Protein AF-A0A7S4A0H7-F1 (afdb_monomer_lite)

pLDDT: mean 72.08, std 22.88, range [28.47, 97.25]

InterPro domains:
  IPR044966 Protein RESISTANCE TO PHYTOPHTHORA 1, chloroplastic [PTHR36359] (115-220)

Organism: NCBI:txid35677

Structure (mmCIF, N/CA/C/O backbone):
data_AF-A0A7S4A0H7-F1
#
_entry.id   AF-A0A7S4A0H7-F1
#
loop_
_atom_site.group_PDB
_atom_site.id
_atom_site.type_symbol
_atom_site.label_atom_id
_atom_site.label_alt_id
_atom_site.label_comp_id
_atom_site.label_asym_id
_atom_site.label_entity_id
_atom_site.label_seq_id
_atom_site.pdbx_PDB_ins_code
_atom_site.Cartn_x
_atom_site.Cartn_y
_atom_site.Cartn_z
_atom_site.occupancy
_atom_site.B_iso_or_equiv
_atom_site.auth_seq_id
_atom_site.auth_comp_id
_atom_site.auth_asym_id
_atom_site.auth_atom_id
_atom_site.pdbx_PDB_model_num
ATOM 1 N N . MET A 1 1 ? 41.785 -61.417 12.748 1.00 48.78 1 MET A N 1
ATOM 2 C CA . MET A 1 1 ? 41.425 -59.987 12.615 1.00 48.78 1 MET A CA 1
ATOM 3 C C . MET A 1 1 ? 40.046 -59.857 11.968 1.00 48.78 1 MET A C 1
ATOM 5 O O . MET A 1 1 ? 39.929 -59.773 10.757 1.00 48.78 1 MET A O 1
ATOM 9 N N . ARG A 1 2 ? 38.986 -59.957 12.775 1.00 47.28 2 ARG A N 1
ATOM 10 C CA . ARG A 1 2 ? 37.573 -59.798 12.388 1.00 47.28 2 ARG A CA 1
ATOM 11 C C . ARG A 1 2 ? 36.850 -59.322 13.646 1.00 47.28 2 ARG A C 1
ATOM 13 O O . ARG A 1 2 ? 36.624 -60.162 14.506 1.00 47.28 2 ARG A O 1
ATOM 20 N N . ARG A 1 3 ? 36.603 -58.014 13.797 1.00 49.56 3 ARG A N 1
ATOM 21 C CA . ARG A 1 3 ? 35.740 -57.381 14.829 1.00 49.56 3 ARG A CA 1
ATOM 22 C C . ARG A 1 3 ? 35.856 -55.847 14.721 1.00 49.56 3 ARG A C 1
ATOM 24 O O . ARG A 1 3 ? 36.575 -55.267 15.511 1.00 49.56 3 ARG A O 1
ATOM 31 N N . THR A 1 4 ? 35.182 -55.206 13.759 1.00 51.66 4 THR A N 1
ATOM 32 C CA . THR A 1 4 ? 34.955 -53.730 13.737 1.00 51.66 4 THR A CA 1
ATOM 33 C C . THR A 1 4 ? 33.936 -53.301 12.659 1.00 51.66 4 THR A C 1
ATOM 35 O O . THR A 1 4 ? 34.108 -52.290 11.993 1.00 51.66 4 THR A O 1
ATOM 38 N N . ALA A 1 5 ? 32.849 -54.054 12.442 1.00 52.78 5 ALA A N 1
ATOM 39 C CA . ALA A 1 5 ? 31.854 -53.691 11.412 1.00 52.78 5 ALA A CA 1
ATOM 40 C C . ALA A 1 5 ? 30.389 -53.935 11.823 1.00 52.78 5 ALA A C 1
ATOM 42 O O . ALA A 1 5 ? 29.547 -54.229 10.982 1.00 52.78 5 ALA A O 1
ATOM 43 N N . ARG A 1 6 ? 30.066 -53.863 13.122 1.00 48.38 6 ARG A N 1
ATOM 44 C CA . ARG A 1 6 ? 28.689 -54.081 13.621 1.00 48.38 6 ARG A CA 1
ATOM 45 C C . ARG A 1 6 ? 28.167 -53.020 14.597 1.00 48.38 6 ARG A C 1
ATOM 47 O O . ARG A 1 6 ? 27.171 -53.270 15.259 1.00 48.38 6 ARG A O 1
ATOM 54 N N . ILE A 1 7 ? 28.795 -51.843 14.682 1.00 48.31 7 ILE A N 1
ATOM 55 C CA . ILE A 1 7 ? 28.345 -50.782 15.610 1.00 48.31 7 ILE A CA 1
ATOM 56 C C . ILE A 1 7 ? 27.752 -49.554 14.888 1.00 48.31 7 ILE A C 1
ATOM 58 O O . ILE A 1 7 ? 26.941 -48.849 15.473 1.00 48.31 7 ILE A O 1
ATOM 62 N N . SER A 1 8 ? 27.995 -49.346 13.590 1.00 46.59 8 SER A N 1
ATOM 63 C CA . SER A 1 8 ? 27.451 -48.165 12.885 1.00 46.59 8 SER A CA 1
ATOM 64 C C . SER A 1 8 ? 26.033 -48.317 12.315 1.00 46.59 8 SER A C 1
ATOM 66 O O . SER A 1 8 ? 25.494 -47.350 11.796 1.00 46.59 8 SER A O 1
ATOM 68 N N . ALA A 1 9 ? 25.396 -49.487 12.428 1.00 43.47 9 ALA A N 1
ATOM 69 C CA . ALA A 1 9 ? 24.039 -49.705 11.904 1.00 43.47 9 ALA A CA 1
ATOM 70 C C . ALA A 1 9 ? 22.918 -49.503 12.946 1.00 43.47 9 ALA A C 1
ATOM 72 O O . ALA A 1 9 ? 21.749 -49.478 12.581 1.00 43.47 9 ALA A O 1
ATOM 73 N N . LEU A 1 10 ? 23.250 -49.331 14.232 1.00 43.09 10 LEU A N 1
ATOM 74 C CA . LEU A 1 10 ? 22.261 -49.192 15.315 1.00 43.09 10 LEU A CA 1
ATOM 75 C C . LEU A 1 10 ? 22.012 -47.745 15.768 1.00 43.09 10 LEU A C 1
ATOM 77 O O . LEU A 1 10 ? 21.119 -47.511 16.572 1.00 43.09 10 LEU A O 1
ATOM 81 N N . LEU A 1 11 ? 22.733 -46.767 15.212 1.00 42.50 11 LEU A N 1
ATOM 82 C CA . LEU A 1 11 ? 22.499 -45.339 15.472 1.00 42.50 11 LEU A CA 1
ATOM 83 C C . LEU A 1 11 ? 21.708 -44.624 14.366 1.00 42.50 11 LEU A C 1
ATOM 85 O O . LEU A 1 11 ? 21.339 -43.469 14.545 1.00 42.50 11 LEU A O 1
ATOM 89 N N . LEU A 1 12 ? 21.382 -45.302 13.258 1.00 40.91 12 LEU A N 1
ATOM 90 C CA . LEU A 1 12 ? 20.629 -44.697 12.149 1.00 40.91 12 LEU A CA 1
ATOM 91 C C . LEU A 1 12 ? 19.118 -45.000 12.152 1.00 40.91 12 LEU A C 1
ATOM 93 O O . LEU A 1 12 ? 18.387 -44.403 11.372 1.00 40.91 12 LEU A O 1
ATOM 97 N N . CYS A 1 13 ? 18.621 -45.866 13.044 1.00 38.00 13 CYS A N 1
ATOM 98 C CA . CYS A 1 13 ? 17.183 -46.166 13.160 1.00 38.00 13 CYS A CA 1
ATOM 99 C C . CYS A 1 13 ? 16.476 -45.466 14.336 1.00 38.00 13 CYS A C 1
ATOM 101 O O . CYS A 1 13 ? 15.266 -45.607 14.479 1.00 38.00 13 CYS A O 1
ATOM 103 N N . ALA A 1 14 ? 17.184 -44.682 15.156 1.00 39.78 14 ALA A N 1
ATOM 104 C CA . ALA A 1 14 ? 16.597 -43.989 16.311 1.00 39.78 14 ALA A CA 1
ATOM 105 C C . ALA A 1 14 ? 16.178 -42.526 16.035 1.00 39.78 14 ALA A C 1
ATOM 107 O O . ALA A 1 14 ? 15.581 -41.891 16.897 1.00 39.78 14 ALA A O 1
ATOM 108 N N . ALA A 1 15 ? 16.442 -41.986 14.839 1.00 41.06 15 ALA A N 1
ATOM 109 C CA . ALA A 1 15 ? 16.193 -40.575 14.510 1.00 41.06 15 ALA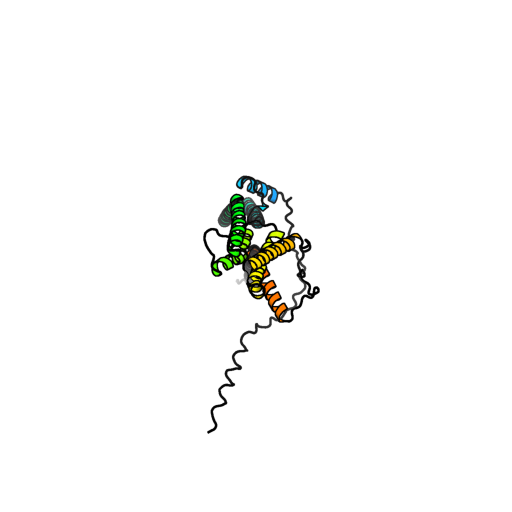 A CA 1
ATOM 110 C C . ALA A 1 15 ? 14.951 -40.328 13.622 1.00 41.06 15 ALA A C 1
ATOM 112 O O . ALA A 1 15 ? 14.804 -39.245 13.066 1.00 41.06 15 ALA A O 1
ATOM 113 N N . HIS A 1 16 ? 14.058 -41.312 13.459 1.00 40.41 16 HIS A N 1
ATOM 114 C CA . HIS A 1 16 ? 12.850 -41.191 12.616 1.00 40.41 16 HIS A CA 1
ATOM 115 C C . HIS A 1 16 ? 11.526 -41.501 13.338 1.00 40.41 16 HIS A C 1
ATOM 117 O O . HIS A 1 16 ? 10.495 -41.656 12.693 1.00 40.41 16 HIS A O 1
ATOM 123 N N . ALA A 1 17 ? 11.522 -41.563 14.672 1.00 42.59 17 ALA A N 1
ATOM 124 C CA . ALA A 1 17 ? 10.346 -41.970 15.451 1.00 42.59 17 ALA A CA 1
ATOM 125 C C . ALA A 1 17 ? 9.823 -40.898 16.429 1.00 42.59 17 ALA A C 1
ATOM 127 O O . ALA A 1 17 ? 9.205 -41.239 17.432 1.00 42.59 17 ALA A O 1
ATOM 128 N N . LEU A 1 18 ? 10.064 -39.607 16.168 1.00 43.31 18 LEU A N 1
ATOM 129 C CA . LEU A 1 18 ? 9.712 -38.530 17.104 1.00 43.31 18 LEU A CA 1
ATOM 130 C C . LEU A 1 18 ? 9.063 -37.300 16.453 1.00 43.31 18 LEU A C 1
ATOM 132 O O . LEU A 1 18 ? 9.331 -36.191 16.876 1.00 43.31 18 LEU A O 1
ATOM 136 N N . VAL A 1 19 ? 8.168 -37.476 15.475 1.00 46.84 19 VAL A N 1
ATOM 137 C CA . VAL A 1 19 ? 7.070 -36.516 15.220 1.00 46.84 19 VAL A CA 1
ATOM 138 C C . VAL A 1 19 ? 5.884 -37.276 14.615 1.00 46.84 19 VAL A C 1
ATOM 140 O O . VAL A 1 19 ? 5.709 -37.328 13.402 1.00 46.84 19 VAL A O 1
ATOM 143 N N . ALA A 1 20 ? 5.060 -37.888 15.461 1.00 40.38 20 ALA A N 1
ATOM 144 C CA . ALA A 1 20 ? 3.718 -38.322 15.084 1.00 40.38 20 ALA A CA 1
ATOM 145 C C . ALA A 1 20 ? 2.743 -37.766 16.135 1.00 40.38 20 ALA A C 1
ATOM 147 O O . ALA A 1 20 ? 2.868 -38.120 17.310 1.00 40.38 20 ALA A O 1
ATOM 148 N N . PRO A 1 21 ? 1.816 -36.861 15.773 1.00 40.75 21 PRO A N 1
ATOM 149 C CA . PRO A 1 21 ? 0.810 -36.375 16.709 1.00 40.75 21 PRO A CA 1
ATOM 150 C C . PRO A 1 21 ? -0.177 -37.506 17.053 1.00 40.75 21 PRO A C 1
ATOM 152 O O . PRO A 1 21 ? -0.492 -38.330 16.190 1.00 40.75 21 PRO A O 1
ATOM 155 N N . PRO A 1 22 ? -0.688 -37.577 18.296 1.00 40.78 22 PRO A N 1
ATOM 156 C CA . PRO A 1 22 ? -1.602 -38.639 18.689 1.00 40.78 22 PRO A CA 1
ATOM 157 C C . PRO A 1 22 ? -2.921 -38.538 17.917 1.00 40.78 22 PRO A C 1
ATOM 159 O O . PRO A 1 22 ? -3.545 -37.476 17.838 1.00 40.78 22 PRO A O 1
ATOM 162 N N . ALA A 1 23 ? -3.358 -39.677 17.379 1.00 39.47 23 ALA A N 1
ATOM 163 C CA . ALA A 1 23 ? -4.641 -39.844 16.716 1.00 39.47 23 ALA A CA 1
ATOM 164 C C . ALA A 1 23 ? -5.790 -39.454 17.663 1.00 39.47 23 ALA A C 1
ATOM 166 O O . ALA A 1 23 ? -6.109 -40.167 18.618 1.00 39.47 23 ALA A O 1
ATOM 167 N N . ARG A 1 24 ? -6.437 -38.316 17.388 1.00 35.03 24 ARG A N 1
ATOM 168 C CA . ARG A 1 24 ? -7.708 -37.956 18.019 1.00 35.03 24 ARG A CA 1
ATOM 169 C C . ARG A 1 24 ? -8.788 -38.885 17.472 1.00 35.03 24 ARG A C 1
ATOM 171 O O . ARG A 1 24 ? -9.085 -38.876 16.280 1.00 35.03 24 ARG A O 1
ATOM 178 N N . ARG A 1 25 ? -9.390 -39.685 18.355 1.00 34.03 25 ARG A N 1
ATOM 179 C CA . ARG A 1 25 ? -10.632 -40.408 18.064 1.00 34.03 25 ARG A CA 1
ATOM 180 C C . ARG A 1 25 ? -11.711 -39.380 17.724 1.00 34.03 25 ARG A C 1
ATOM 182 O O . ARG A 1 25 ? -12.128 -38.620 18.594 1.00 34.03 25 ARG A O 1
ATOM 189 N N . CYS A 1 26 ? -12.158 -39.365 16.471 1.00 33.16 26 CYS A N 1
ATOM 190 C CA . CYS A 1 26 ? -13.371 -38.660 16.080 1.00 33.16 26 CYS A CA 1
ATOM 191 C C . CYS A 1 26 ? -14.557 -39.341 16.767 1.00 33.16 26 CYS A C 1
ATOM 193 O O . CYS A 1 26 ? -14.929 -40.465 16.435 1.00 33.16 26 CYS A O 1
ATOM 195 N N . ARG A 1 27 ? -15.122 -38.670 17.770 1.00 30.12 27 ARG A N 1
ATOM 196 C CA . ARG A 1 27 ? -16.454 -38.977 18.286 1.00 30.12 27 ARG A CA 1
ATOM 197 C C . ARG A 1 27 ? -17.448 -38.377 17.284 1.00 30.12 27 ARG A C 1
ATOM 199 O O . ARG A 1 27 ? -17.252 -37.219 16.920 1.00 30.12 27 ARG A O 1
ATOM 206 N N . PRO A 1 28 ? -18.481 -39.102 16.827 1.00 32.91 28 PRO A N 1
ATOM 207 C CA . PRO A 1 28 ? -19.492 -38.508 15.967 1.00 32.91 28 PRO A CA 1
ATOM 208 C C . PRO A 1 28 ? -20.282 -37.510 16.816 1.00 32.91 28 PRO A C 1
ATOM 210 O O . PRO A 1 28 ? -21.109 -37.890 17.645 1.00 32.91 28 PRO A O 1
ATOM 213 N N . THR A 1 29 ? -19.966 -36.225 16.681 1.00 38.91 29 THR A N 1
ATOM 214 C CA . THR A 1 29 ? -20.795 -35.152 17.220 1.00 38.91 29 THR A CA 1
ATOM 215 C C . THR A 1 29 ? -22.064 -35.114 16.393 1.00 38.91 29 THR A C 1
ATOM 217 O O . THR A 1 29 ? -22.045 -34.813 15.201 1.00 38.91 29 THR A O 1
ATOM 220 N N . ALA A 1 30 ? -23.157 -35.494 17.049 1.00 37.50 30 ALA A N 1
ATOM 221 C CA . ALA A 1 30 ? -24.507 -35.350 16.556 1.00 37.50 30 ALA A CA 1
ATOM 222 C C . ALA A 1 30 ? -24.711 -33.948 15.968 1.00 37.50 30 ALA A C 1
ATOM 224 O O . ALA A 1 30 ? -24.296 -32.950 16.560 1.00 37.50 30 ALA A O 1
ATOM 225 N N . ARG A 1 31 ? -25.359 -33.927 14.801 1.00 42.12 31 ARG A N 1
ATOM 226 C CA . ARG A 1 31 ? -25.931 -32.766 14.116 1.00 42.12 31 ARG A CA 1
ATOM 227 C C . ARG A 1 31 ? -26.604 -31.861 15.155 1.00 42.12 31 ARG A C 1
ATOM 229 O O . ARG A 1 31 ? -27.696 -32.163 15.630 1.00 42.12 31 ARG A O 1
ATOM 236 N N . ARG A 1 32 ? -25.923 -30.791 15.558 1.00 34.19 32 ARG A N 1
ATOM 237 C CA . ARG A 1 32 ? -26.486 -29.735 16.394 1.00 34.19 32 ARG A CA 1
ATOM 238 C C . ARG A 1 32 ? -26.890 -28.643 15.423 1.00 34.19 32 ARG A C 1
ATOM 240 O O . ARG A 1 32 ? -26.035 -28.145 14.705 1.00 34.19 32 ARG A O 1
ATOM 247 N N . ALA A 1 33 ? -28.192 -28.394 15.348 1.00 36.50 33 ALA A N 1
ATOM 248 C CA . ALA A 1 33 ? -28.786 -27.375 14.503 1.00 36.50 33 ALA A CA 1
ATOM 249 C C . ALA A 1 33 ? -27.998 -26.065 14.616 1.00 36.50 33 ALA A C 1
ATOM 251 O O . ALA A 1 33 ? -27.783 -25.574 15.729 1.00 36.50 33 ALA A O 1
ATOM 252 N N . ASP A 1 34 ? -27.567 -25.555 13.464 1.00 32.78 34 ASP A N 1
ATOM 253 C CA . ASP A 1 34 ? -27.002 -24.225 13.314 1.00 32.78 34 ASP A CA 1
ATOM 254 C C . ASP A 1 34 ? -27.969 -23.219 13.934 1.00 32.78 34 ASP A C 1
ATOM 256 O O . ASP A 1 34 ? -29.060 -22.970 13.421 1.00 32.78 34 ASP A O 1
ATOM 260 N N . ARG A 1 35 ? -27.575 -22.632 15.065 1.00 40.62 35 ARG A N 1
ATOM 261 C CA . ARG A 1 35 ? -27.980 -21.263 15.344 1.00 40.62 35 ARG A CA 1
ATOM 262 C C . ARG A 1 35 ? -26.960 -20.422 14.603 1.00 40.62 35 ARG A C 1
ATOM 264 O O . ARG A 1 35 ? -25.878 -20.174 15.126 1.00 40.62 35 ARG A O 1
ATOM 271 N N . VAL A 1 36 ? -27.307 -20.080 13.370 1.00 34.62 36 VAL A N 1
ATOM 272 C CA . VAL A 1 36 ? -26.687 -18.987 12.631 1.00 34.62 36 VAL A CA 1
ATOM 273 C C . VAL A 1 36 ? -26.730 -17.783 13.575 1.00 34.62 36 VAL A C 1
ATOM 275 O O . VAL A 1 36 ? -27.811 -17.296 13.904 1.00 34.62 36 VAL A O 1
ATOM 278 N N . GLU A 1 37 ? -25.579 -17.383 14.121 1.00 38.75 37 GLU A N 1
ATOM 279 C CA . GLU A 1 37 ? -25.414 -16.007 14.581 1.00 38.75 37 GLU A CA 1
ATOM 280 C C . GLU A 1 37 ? -25.586 -15.188 13.314 1.00 38.75 37 GLU A C 1
ATOM 282 O O . GLU A 1 37 ? -24.741 -15.212 12.422 1.00 38.75 37 GLU A O 1
ATOM 287 N N . GLU A 1 38 ? -26.774 -14.607 13.181 1.00 28.47 38 GLU A N 1
ATOM 288 C CA . GLU A 1 38 ? -27.111 -13.689 12.114 1.00 28.47 38 GLU A CA 1
ATOM 289 C C . GLU A 1 38 ? -26.054 -12.586 12.173 1.00 28.47 38 GLU A C 1
ATOM 291 O O . GLU A 1 38 ? -26.071 -11.722 13.052 1.00 28.47 38 GLU A O 1
ATOM 296 N N . VAL A 1 39 ? -25.070 -12.667 11.277 1.00 37.16 39 VAL A N 1
ATOM 297 C CA . VAL A 1 39 ? -24.221 -11.537 10.934 1.00 37.16 39 VAL A CA 1
ATOM 298 C C . VAL A 1 39 ? -25.191 -10.552 10.313 1.00 37.16 39 VAL A C 1
ATOM 300 O O . VAL A 1 39 ? -25.487 -10.619 9.124 1.00 37.16 39 VAL A O 1
ATOM 303 N N . GLN A 1 40 ? -25.801 -9.728 11.161 1.00 34.53 40 GLN A N 1
ATOM 304 C CA . GLN A 1 40 ? -26.699 -8.690 10.714 1.00 34.53 40 GLN A CA 1
ATOM 305 C C . GLN A 1 40 ? -25.840 -7.760 9.872 1.00 34.53 40 GLN A C 1
ATOM 307 O O . GLN A 1 40 ? -24.968 -7.062 10.390 1.00 34.53 40 GLN A O 1
ATOM 312 N N . GLU A 1 41 ? -26.029 -7.866 8.562 1.00 40.31 41 GLU A N 1
ATOM 313 C CA . GLU A 1 41 ? -25.397 -7.048 7.546 1.00 40.31 41 GLU A CA 1
ATOM 314 C C . GLU A 1 41 ? -25.590 -5.592 7.976 1.00 40.31 41 GLU A C 1
ATOM 316 O O . GLU A 1 41 ? -26.707 -5.072 7.992 1.00 40.31 41 GLU A O 1
ATOM 321 N N . VAL A 1 42 ? -24.517 -4.966 8.469 1.00 47.12 42 VAL A N 1
ATOM 322 C CA . VAL A 1 42 ? -24.545 -3.580 8.939 1.00 47.12 42 VAL A CA 1
ATOM 323 C C . VAL A 1 42 ? -24.606 -2.710 7.693 1.00 47.12 42 VAL A C 1
ATOM 325 O O . VAL A 1 42 ? -23.602 -2.190 7.213 1.00 47.12 42 VAL A O 1
ATOM 328 N N . THR A 1 43 ? -25.799 -2.611 7.121 1.00 51.44 43 THR A N 1
ATOM 329 C CA . THR A 1 43 ? -26.103 -1.703 6.025 1.00 51.44 43 THR A CA 1
ATOM 330 C C . THR A 1 43 ? -25.875 -0.272 6.505 1.00 51.44 43 THR A C 1
ATOM 332 O O . THR A 1 43 ? -26.168 0.048 7.661 1.00 51.44 43 THR A O 1
ATOM 335 N N . SER A 1 44 ? -25.392 0.607 5.625 1.00 56.25 44 SER A N 1
ATOM 336 C CA . SER A 1 44 ? -25.125 2.031 5.903 1.00 56.25 44 SER A CA 1
ATOM 337 C C . SER A 1 44 ? -26.323 2.819 6.473 1.00 56.25 44 SER A C 1
ATOM 339 O O . SER A 1 44 ? -26.157 3.960 6.905 1.00 56.25 44 SER A O 1
ATOM 341 N N . ASP A 1 45 ? -27.507 2.206 6.512 1.00 59.44 45 ASP A N 1
ATOM 342 C CA . ASP A 1 45 ? -28.776 2.773 6.960 1.00 59.44 45 ASP A CA 1
ATOM 343 C C . ASP A 1 45 ? -29.085 2.582 8.459 1.00 59.44 45 ASP A C 1
ATOM 345 O O . ASP A 1 45 ? -30.107 3.079 8.933 1.00 59.44 45 ASP A O 1
ATOM 349 N N . ASP A 1 46 ? -28.227 1.909 9.238 1.00 79.81 46 ASP A N 1
ATOM 350 C CA . ASP A 1 46 ? -28.418 1.803 10.694 1.00 79.81 46 ASP A CA 1
ATOM 351 C C . ASP A 1 46 ? -28.332 3.209 11.346 1.00 79.81 46 ASP A C 1
ATOM 353 O O . ASP A 1 46 ? -27.322 3.909 11.170 1.00 79.81 46 ASP A O 1
ATOM 357 N N . PRO A 1 47 ? -29.344 3.658 12.123 1.00 83.88 47 PRO A N 1
ATOM 358 C CA . PRO A 1 47 ? -29.329 4.969 12.780 1.00 83.88 47 PRO A CA 1
ATOM 359 C C . PRO A 1 47 ? -28.108 5.174 13.692 1.00 83.88 47 PRO A C 1
ATOM 361 O O . PRO A 1 47 ? -27.654 6.308 13.878 1.00 83.88 47 PRO A O 1
ATOM 364 N N . LEU A 1 48 ? -27.537 4.094 14.239 1.00 85.81 48 LEU A N 1
ATOM 365 C CA . LEU A 1 48 ? -26.289 4.151 14.998 1.00 85.81 48 LEU A CA 1
ATOM 366 C C . LEU A 1 48 ? -25.106 4.551 14.108 1.00 85.81 48 LEU A C 1
ATOM 368 O O . LEU A 1 48 ? -24.314 5.418 14.480 1.00 85.81 48 LEU A O 1
ATOM 372 N N . VAL A 1 49 ? -24.999 3.935 12.932 1.00 84.69 49 VAL A N 1
ATOM 373 C CA . VAL A 1 49 ? -23.909 4.166 11.978 1.00 84.69 49 VAL A CA 1
ATOM 374 C C . VAL A 1 49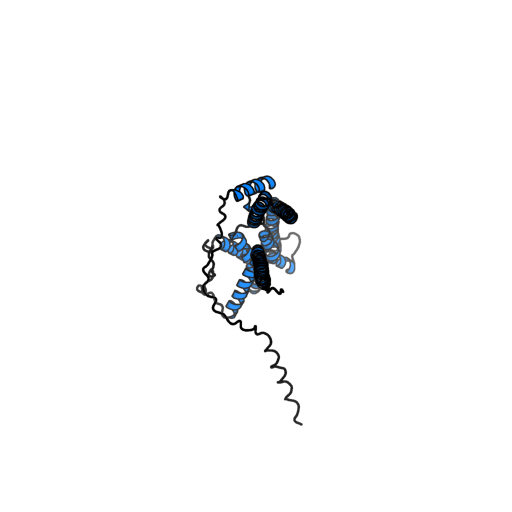 ? -23.958 5.595 11.451 1.00 84.69 49 VAL A C 1
ATOM 376 O O . VAL A 1 49 ? -22.922 6.252 11.394 1.00 84.69 49 VAL A O 1
ATOM 379 N N . GLN A 1 50 ? -25.149 6.125 11.169 1.00 86.94 50 GLN A N 1
ATOM 380 C CA . GLN A 1 50 ? -25.318 7.517 10.738 1.00 86.94 50 GLN A CA 1
ATOM 381 C C . GLN A 1 50 ? -24.881 8.518 11.814 1.00 86.94 50 GLN A C 1
ATOM 383 O O . GLN A 1 50 ? -24.171 9.480 11.510 1.00 86.94 50 GLN A O 1
ATOM 388 N N . ARG A 1 51 ? -25.244 8.273 13.083 1.00 90.56 51 ARG A N 1
ATOM 389 C CA . ARG A 1 51 ? -24.797 9.104 14.214 1.00 90.56 51 ARG A CA 1
ATOM 390 C C . ARG A 1 51 ? -23.273 9.117 14.314 1.00 90.56 51 ARG A C 1
ATOM 392 O O . ARG A 1 51 ? -22.672 10.183 14.419 1.00 90.56 51 ARG A O 1
ATOM 399 N N . ILE A 1 52 ? -22.659 7.935 14.275 1.00 87.38 52 ILE A N 1
ATOM 400 C CA . ILE A 1 52 ? -21.204 7.782 14.375 1.00 87.38 52 ILE A CA 1
ATOM 401 C C . ILE A 1 52 ? -20.516 8.445 13.178 1.00 87.38 52 ILE A C 1
ATOM 403 O O . ILE A 1 52 ? -19.532 9.156 13.361 1.00 87.38 52 ILE A O 1
ATOM 407 N N . ALA A 1 53 ? -21.036 8.258 11.964 1.00 86.69 53 ALA A N 1
ATOM 408 C CA . ALA A 1 53 ? -20.481 8.849 10.753 1.00 86.69 53 ALA A CA 1
ATOM 409 C C . ALA A 1 53 ? -20.497 10.385 10.800 1.00 86.69 53 ALA A C 1
ATOM 411 O O . ALA A 1 53 ? -19.501 11.008 10.433 1.00 86.69 53 ALA A O 1
ATOM 412 N N . ALA A 1 54 ? -21.579 10.993 11.298 1.00 87.44 54 ALA A N 1
ATOM 413 C CA . ALA A 1 54 ? -21.661 12.440 11.490 1.00 87.44 54 ALA A CA 1
ATOM 414 C C . ALA A 1 54 ? -20.634 12.942 12.521 1.00 87.44 54 ALA A C 1
ATOM 416 O O . ALA A 1 54 ? -19.923 13.911 12.260 1.00 87.44 54 ALA A O 1
ATOM 417 N N . GLU A 1 55 ? -20.501 12.248 13.655 1.00 87.62 55 GLU A N 1
ATOM 418 C CA . GLU A 1 55 ? -19.538 12.602 14.706 1.00 87.62 55 GLU A CA 1
ATOM 419 C C . GLU A 1 55 ? -18.081 12.472 14.221 1.00 87.62 55 GLU A C 1
ATOM 421 O O . GLU A 1 55 ? -17.240 13.335 14.472 1.00 87.62 55 GLU A O 1
ATO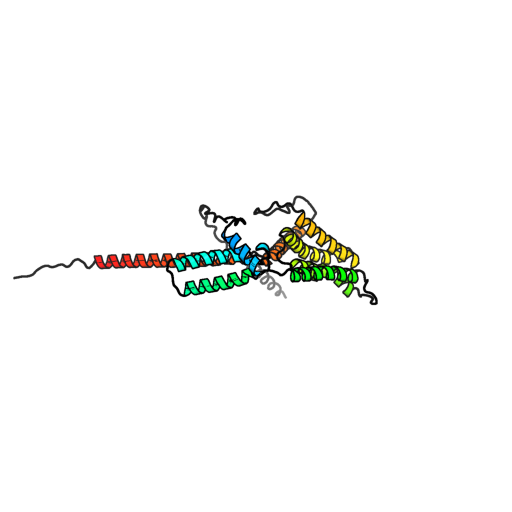M 426 N N . VAL A 1 56 ? -17.771 11.415 13.465 1.00 88.19 56 VAL A N 1
ATOM 427 C CA . VAL A 1 56 ? -16.448 11.208 12.853 1.00 88.19 56 VAL A CA 1
ATOM 428 C C . VAL A 1 56 ? -16.142 12.299 11.830 1.00 88.19 56 VAL A C 1
ATOM 430 O O . VAL A 1 56 ? -15.017 12.810 11.811 1.00 88.19 56 VAL A O 1
ATOM 433 N N . ALA A 1 57 ? -17.124 12.679 11.011 1.00 87.38 57 ALA A N 1
ATOM 434 C CA . ALA A 1 57 ? -16.974 13.759 10.047 1.00 87.38 57 ALA A CA 1
ATOM 435 C C . ALA A 1 57 ? -16.717 15.101 10.746 1.00 87.38 57 ALA A C 1
ATOM 437 O O . ALA A 1 57 ? -15.824 15.838 10.334 1.00 87.38 57 ALA A O 1
ATOM 438 N N . GLU A 1 58 ? -17.418 15.398 11.839 1.00 88.75 58 GLU A N 1
ATOM 439 C CA . GLU A 1 58 ? -17.200 16.617 12.624 1.00 88.75 58 GLU A CA 1
ATOM 440 C C . GLU A 1 58 ? -15.776 16.679 13.204 1.00 88.75 58 GLU A C 1
ATOM 442 O O . GLU A 1 58 ? -15.069 17.675 13.041 1.00 88.75 58 GLU A O 1
ATOM 447 N N . ILE A 1 59 ? -15.305 15.584 13.808 1.00 86.56 59 ILE A N 1
ATOM 448 C CA . ILE A 1 59 ? -13.983 15.516 14.450 1.00 86.56 59 ILE A CA 1
ATOM 449 C C . ILE A 1 59 ? -12.835 15.591 13.427 1.00 86.56 59 ILE A C 1
ATOM 451 O O . ILE A 1 59 ? -11.767 16.138 13.725 1.00 86.56 59 ILE A O 1
ATOM 455 N N . ASN A 1 60 ? -13.025 15.033 12.228 1.00 84.56 60 ASN A N 1
ATOM 456 C CA . ASN A 1 60 ? -11.962 14.856 11.233 1.00 84.56 60 ASN A CA 1
ATOM 457 C C . ASN A 1 60 ? -12.065 15.802 10.027 1.00 84.56 60 ASN A C 1
ATOM 459 O O . ASN A 1 60 ? -11.550 15.477 8.957 1.00 84.56 60 ASN A O 1
ATOM 463 N N . ASN A 1 61 ? -12.670 16.983 10.190 1.00 82.69 61 ASN A N 1
ATOM 464 C CA . ASN A 1 61 ? -12.814 17.996 9.130 1.00 82.69 61 ASN A CA 1
ATOM 465 C C . ASN A 1 61 ? -13.528 17.472 7.865 1.00 82.69 61 ASN A C 1
ATOM 467 O O . ASN A 1 61 ? -13.119 17.770 6.745 1.00 82.69 61 ASN A O 1
ATOM 471 N N . GLY A 1 62 ? -14.576 16.671 8.041 1.00 79.44 62 GLY A N 1
ATOM 472 C CA . GLY A 1 62 ? -15.404 16.131 6.963 1.00 79.44 62 GLY A CA 1
ATOM 473 C C . GLY A 1 62 ? -14.967 14.769 6.417 1.00 79.44 62 GLY A C 1
ATOM 474 O O . GLY A 1 62 ? -15.525 14.326 5.417 1.00 79.44 62 GLY A O 1
ATOM 475 N N . ALA A 1 63 ? -13.992 14.090 7.034 1.00 80.88 63 ALA A N 1
ATOM 476 C CA . ALA A 1 63 ? -13.618 12.736 6.619 1.00 80.88 63 ALA A CA 1
ATOM 477 C C . ALA A 1 63 ? -14.753 11.732 6.901 1.00 80.88 63 ALA A C 1
ATOM 479 O O . ALA A 1 63 ? -15.321 11.727 7.993 1.00 80.88 63 ALA A O 1
ATOM 480 N N . SER A 1 64 ? -15.067 10.870 5.928 1.00 80.56 64 SER A N 1
ATOM 481 C CA . SER A 1 64 ? -16.104 9.846 6.083 1.00 80.56 64 SER A CA 1
ATOM 482 C C . SER A 1 64 ? -15.688 8.758 7.075 1.00 80.56 64 SER A C 1
ATOM 484 O O . SER A 1 64 ? -14.502 8.555 7.346 1.00 80.56 64 SER A O 1
ATOM 486 N N . MET A 1 65 ? -16.670 8.009 7.583 1.00 79.94 65 MET A N 1
ATOM 487 C CA . MET A 1 65 ? -16.426 6.851 8.448 1.00 79.94 65 MET A CA 1
ATOM 488 C C . MET A 1 65 ? -15.506 5.811 7.780 1.00 79.94 65 MET A C 1
ATOM 490 O O . MET A 1 65 ? -14.681 5.204 8.454 1.00 79.94 65 MET A O 1
ATOM 494 N N . ASP A 1 66 ? -15.554 5.674 6.455 1.00 78.38 66 ASP A N 1
ATOM 495 C CA . ASP A 1 66 ? -14.687 4.754 5.704 1.00 78.38 66 ASP A CA 1
ATOM 496 C C . ASP A 1 66 ? -13.213 5.173 5.701 1.00 78.38 66 ASP A C 1
ATOM 498 O O . ASP A 1 66 ? -12.333 4.346 5.478 1.00 78.38 66 ASP A O 1
ATOM 502 N N . ALA A 1 67 ? -12.917 6.450 5.972 1.00 81.69 67 ALA A N 1
ATOM 503 C CA . ALA A 1 67 ? -11.548 6.946 6.095 1.00 81.69 67 ALA A CA 1
ATOM 504 C C . ALA A 1 67 ? -10.872 6.518 7.410 1.00 81.69 67 ALA A C 1
ATOM 506 O O . ALA A 1 67 ? -9.653 6.689 7.561 1.00 81.69 67 ALA A O 1
ATOM 507 N N . LEU A 1 68 ? -11.646 5.984 8.360 1.00 83.75 68 LEU A N 1
ATOM 508 C CA . LEU A 1 68 ? -11.126 5.432 9.601 1.00 83.75 68 LEU A CA 1
ATOM 509 C C . LEU A 1 68 ? -10.228 4.232 9.318 1.00 83.75 68 LEU A C 1
ATOM 511 O O . LEU A 1 68 ? -10.483 3.405 8.448 1.00 83.75 68 LEU A O 1
ATOM 515 N N . LEU A 1 69 ? -9.187 4.094 10.131 1.00 83.50 69 LEU A N 1
ATOM 516 C CA . LEU A 1 69 ? -8.326 2.919 10.098 1.00 83.50 69 LEU A CA 1
ATOM 517 C C . LEU A 1 69 ? -9.084 1.646 10.504 1.00 83.50 69 LEU A C 1
ATOM 519 O O . LEU A 1 69 ? -8.719 0.573 10.033 1.00 83.50 69 LEU A O 1
ATOM 523 N N . ASN A 1 70 ? -10.104 1.758 11.369 1.00 85.25 70 ASN A N 1
ATOM 524 C CA . ASN A 1 70 ? -10.903 0.634 11.873 1.00 85.25 70 ASN A CA 1
ATOM 525 C C . ASN A 1 70 ? -12.392 0.996 12.081 1.00 85.25 70 ASN A C 1
ATOM 527 O O . ASN A 1 70 ? -12.844 1.080 13.228 1.00 85.25 70 ASN A O 1
ATOM 531 N N . PRO A 1 71 ? -13.192 1.166 11.017 1.00 84.31 71 PRO A N 1
ATOM 532 C CA . PRO A 1 71 ? -14.607 1.518 11.162 1.00 84.31 71 PRO A CA 1
ATOM 533 C C . PRO A 1 71 ? -15.414 0.439 11.907 1.00 84.31 71 PRO A C 1
ATOM 535 O O . PRO A 1 71 ? -16.168 0.755 12.824 1.00 84.31 71 PRO A O 1
ATOM 538 N N . ALA A 1 72 ? -15.187 -0.847 11.613 1.00 86.25 72 ALA A N 1
ATOM 539 C CA . ALA A 1 72 ? -15.899 -1.954 12.264 1.00 86.25 72 ALA A CA 1
ATOM 540 C C . ALA A 1 72 ? -15.654 -2.018 13.784 1.00 86.25 72 ALA A C 1
ATOM 542 O O . ALA A 1 72 ? -16.574 -2.232 14.572 1.00 86.25 72 ALA A O 1
ATOM 543 N N . LYS A 1 73 ? -14.412 -1.771 14.220 1.00 88.50 73 LYS A N 1
ATOM 544 C CA . LYS A 1 73 ? -14.071 -1.752 15.647 1.00 88.50 73 LYS A CA 1
ATOM 545 C C . LYS A 1 73 ? -14.778 -0.609 16.373 1.00 88.50 73 LYS A C 1
ATOM 547 O O . LYS A 1 73 ? -15.237 -0.809 17.492 1.00 88.50 73 LYS A O 1
ATOM 552 N N . LEU A 1 74 ? -14.865 0.566 15.747 1.00 89.75 74 LEU A N 1
ATOM 553 C CA . LEU A 1 74 ? -15.576 1.708 16.316 1.00 89.75 74 LEU A CA 1
ATOM 554 C C . LEU A 1 74 ? -17.060 1.384 16.531 1.00 89.75 74 LEU A C 1
ATOM 556 O O . LEU A 1 74 ? -17.580 1.639 17.612 1.00 89.75 74 LEU A O 1
ATOM 560 N N . ILE A 1 75 ? -17.711 0.767 15.541 1.00 88.25 75 ILE A N 1
ATOM 561 C CA . ILE A 1 75 ? -19.120 0.361 15.642 1.00 88.25 75 ILE A CA 1
ATOM 562 C C . ILE A 1 75 ? -19.317 -0.631 16.792 1.00 88.25 75 ILE A C 1
ATOM 564 O O . ILE A 1 75 ? -20.229 -0.453 17.596 1.00 88.25 75 ILE A O 1
ATOM 568 N N . ASN A 1 76 ? -18.445 -1.634 16.919 1.00 90.44 76 ASN A N 1
ATOM 569 C CA . ASN A 1 76 ? -18.540 -2.614 18.003 1.00 90.44 76 ASN A CA 1
ATOM 570 C C . ASN A 1 76 ? -18.373 -1.958 19.382 1.00 90.44 76 ASN A C 1
ATOM 572 O O . ASN A 1 76 ? -19.171 -2.215 20.277 1.00 90.44 76 ASN A O 1
ATOM 576 N N . VAL A 1 77 ? -17.397 -1.057 19.537 1.00 92.62 77 VAL A N 1
ATOM 577 C CA . VAL A 1 77 ? -17.178 -0.328 20.800 1.00 92.62 77 VAL A CA 1
ATOM 578 C C . VAL A 1 77 ? -18.366 0.576 21.142 1.00 92.62 77 VAL A C 1
ATOM 580 O O . VAL A 1 77 ? -18.750 0.672 22.305 1.00 92.62 77 VAL A O 1
ATOM 583 N N . GLU A 1 78 ? -18.977 1.222 20.150 1.00 91.94 78 GLU A N 1
ATOM 584 C CA . GLU A 1 78 ? -20.171 2.051 20.349 1.00 91.94 78 GLU A CA 1
ATOM 585 C C . GLU A 1 78 ? -21.413 1.214 20.699 1.00 91.94 78 GLU A C 1
ATOM 587 O O . GLU A 1 78 ? -22.205 1.636 21.542 1.00 91.94 78 GLU A O 1
ATOM 592 N N . ARG A 1 79 ? -21.567 0.012 20.123 1.00 92.38 79 ARG A N 1
ATOM 593 C CA . ARG A 1 79 ? -22.624 -0.940 20.512 1.00 92.38 79 ARG A CA 1
ATOM 594 C C . ARG A 1 79 ? -22.458 -1.389 21.965 1.00 92.38 79 ARG A C 1
ATOM 596 O O . ARG A 1 79 ? -23.405 -1.283 22.740 1.00 92.38 79 ARG A O 1
ATOM 603 N N . GLU A 1 80 ? -21.251 -1.790 22.360 1.00 91.94 80 GLU A N 1
ATOM 604 C CA . GLU A 1 80 ? -20.941 -2.159 23.750 1.00 91.94 80 GLU A CA 1
ATOM 605 C C . GLU A 1 80 ? -21.164 -0.983 24.718 1.00 91.94 80 GLU A C 1
ATOM 607 O O . GLU A 1 80 ? -21.650 -1.172 25.831 1.00 91.94 80 GLU A O 1
ATOM 612 N N . LEU A 1 81 ? -20.845 0.254 24.313 1.00 92.12 81 LEU A N 1
ATOM 613 C CA . LEU A 1 81 ? -21.115 1.441 25.130 1.00 92.12 81 LEU A CA 1
ATOM 614 C C . LEU A 1 81 ? -22.608 1.662 25.361 1.00 92.12 81 LEU A C 1
ATOM 616 O O . LEU A 1 81 ? -22.991 2.068 26.457 1.00 92.12 81 LEU A O 1
ATOM 620 N N . ILE A 1 82 ? -23.447 1.417 24.355 1.00 92.25 82 ILE A N 1
ATOM 621 C CA . ILE A 1 82 ? -24.903 1.517 24.495 1.00 92.25 82 ILE A CA 1
ATOM 622 C C . ILE A 1 82 ? -25.406 0.479 25.497 1.00 92.25 82 ILE A C 1
ATOM 624 O O . ILE A 1 82 ? -26.174 0.830 26.389 1.00 92.25 82 ILE A O 1
ATOM 628 N N . GLU A 1 83 ? -24.927 -0.761 25.404 1.00 92.25 83 GLU A N 1
ATOM 629 C CA . GLU A 1 83 ? -25.291 -1.832 26.334 1.00 92.25 83 GLU A CA 1
ATOM 630 C C . GLU A 1 83 ? -24.856 -1.520 27.775 1.00 92.25 83 GLU A C 1
ATOM 632 O O . GLU A 1 83 ? -25.665 -1.578 28.704 1.00 92.25 83 GLU A O 1
ATOM 637 N N . LEU A 1 84 ? -23.601 -1.100 27.971 1.00 92.19 84 LEU A N 1
ATOM 638 C CA . LEU A 1 84 ? -23.079 -0.739 29.291 1.00 92.19 84 LEU A CA 1
ATOM 639 C C . LEU A 1 84 ? -23.818 0.464 29.895 1.00 92.19 84 LEU A C 1
ATOM 641 O O . LEU A 1 84 ? -24.101 0.482 31.095 1.00 92.19 84 LEU A O 1
ATOM 645 N N . ARG A 1 85 ? -24.163 1.466 29.076 1.00 91.50 85 ARG A N 1
ATOM 646 C CA . ARG A 1 85 ? -24.948 2.627 29.521 1.00 91.50 85 ARG A CA 1
ATOM 647 C C . ARG A 1 85 ? -26.381 2.234 29.872 1.00 91.50 85 ARG A C 1
ATOM 649 O O . ARG A 1 85 ? -26.857 2.669 30.914 1.00 91.50 85 ARG A O 1
ATOM 656 N N . ALA A 1 86 ? -27.014 1.362 29.088 1.00 92.69 86 ALA A N 1
ATOM 657 C CA . ALA A 1 86 ? -28.345 0.840 29.388 1.00 92.69 86 ALA A CA 1
ATOM 658 C C . ALA A 1 86 ? -28.365 0.059 30.712 1.00 92.69 86 ALA A C 1
ATOM 660 O O . ALA A 1 86 ? -29.271 0.239 31.523 1.00 92.69 86 ALA A O 1
ATOM 661 N N . ARG A 1 87 ? -27.330 -0.747 30.984 1.00 91.06 87 ARG A N 1
ATOM 662 C CA . ARG A 1 87 ? -27.173 -1.456 32.263 1.00 91.06 87 ARG A CA 1
ATOM 663 C C . ARG A 1 87 ? -26.994 -0.501 33.447 1.00 91.06 87 ARG A C 1
ATOM 665 O O . ARG A 1 87 ? -27.583 -0.719 34.505 1.00 91.06 87 ARG A O 1
ATOM 672 N N . ARG A 1 88 ? -26.236 0.585 33.256 1.00 93.12 88 ARG A N 1
ATOM 673 C CA . ARG A 1 88 ? -26.099 1.659 34.252 1.00 93.12 88 ARG A CA 1
ATOM 674 C C . ARG A 1 88 ? -27.429 2.375 34.502 1.00 93.12 88 ARG A C 1
ATOM 676 O O . ARG A 1 88 ? -27.765 2.639 35.652 1.00 93.12 88 ARG A O 1
ATOM 683 N N . ASP A 1 89 ? -28.192 2.668 33.449 1.00 90.62 89 ASP A N 1
ATOM 684 C CA . ASP A 1 89 ? -29.518 3.299 33.542 1.00 90.62 89 ASP A CA 1
ATOM 685 C C . ASP A 1 89 ? -30.562 2.378 34.198 1.00 90.62 89 ASP A C 1
ATOM 687 O O . ASP A 1 89 ? -31.453 2.858 34.897 1.00 90.62 89 ASP A O 1
ATOM 691 N N . ALA A 1 90 ? -30.412 1.056 34.059 1.00 90.69 90 ALA A N 1
ATOM 692 C CA . ALA A 1 90 ? -31.221 0.050 34.749 1.00 90.69 90 ALA A CA 1
ATOM 693 C C . ALA A 1 90 ? -30.922 -0.068 36.263 1.00 90.69 90 ALA A C 1
ATOM 695 O O . ALA A 1 90 ? -31.574 -0.850 36.954 1.00 90.69 90 ALA A O 1
ATOM 696 N N . GLY A 1 91 ? -29.968 0.710 36.790 1.00 87.94 91 GLY A N 1
ATOM 697 C CA . GLY A 1 91 ? -29.685 0.826 38.225 1.00 87.94 91 GLY A CA 1
ATOM 698 C C . GLY A 1 91 ? -28.405 0.132 38.700 1.00 87.94 91 GLY A C 1
ATOM 699 O O . GLY A 1 91 ? -28.087 0.203 39.889 1.00 87.94 91 GLY A O 1
ATOM 700 N N . ASP A 1 92 ? -27.640 -0.501 37.806 1.00 84.69 92 ASP A N 1
ATOM 701 C CA . ASP A 1 92 ? -26.346 -1.094 38.153 1.00 84.69 92 ASP A CA 1
ATOM 702 C C . ASP A 1 92 ? -25.275 0.010 38.256 1.00 84.69 92 ASP A C 1
ATOM 704 O O . ASP A 1 92 ? -24.746 0.511 37.263 1.00 84.69 92 ASP A O 1
ATOM 708 N N . SER A 1 93 ? -24.980 0.431 39.488 1.00 80.62 93 SER A N 1
ATOM 709 C CA . SER A 1 93 ? -23.973 1.456 39.807 1.00 80.62 93 SER A CA 1
ATOM 710 C C . SER A 1 93 ? -22.627 0.860 40.232 1.00 80.62 93 SER A C 1
ATOM 712 O O . SER A 1 93 ? -21.824 1.526 40.891 1.00 80.62 93 SER A O 1
ATOM 714 N N . SER A 1 94 ? -22.355 -0.396 39.857 1.00 89.19 94 SER A N 1
ATOM 715 C CA . SER A 1 94 ? -21.087 -1.051 40.173 1.00 89.19 94 SER A CA 1
ATOM 716 C C . SER A 1 94 ? -19.890 -0.235 39.671 1.00 89.19 94 SER A C 1
ATOM 718 O O . SER A 1 94 ? -19.826 0.172 38.507 1.00 89.19 94 SER A O 1
ATOM 720 N N . SER A 1 95 ? -18.893 -0.029 40.542 1.00 87.69 95 SER A N 1
ATOM 721 C CA . SER A 1 95 ? -17.671 0.714 40.196 1.00 87.69 95 SER A CA 1
ATOM 722 C C . SER A 1 95 ? -16.921 0.102 39.007 1.00 87.69 95 SER A C 1
ATOM 724 O O . SER A 1 95 ? -16.210 0.806 38.290 1.00 87.69 95 SER A O 1
ATOM 726 N N . ASP A 1 96 ? -17.107 -1.196 38.766 1.00 90.81 96 ASP A N 1
ATOM 727 C CA . ASP A 1 96 ? -16.486 -1.901 37.649 1.00 90.81 96 ASP A CA 1
ATOM 728 C C . ASP A 1 96 ? -17.177 -1.598 36.318 1.00 90.81 96 ASP A C 1
ATOM 730 O O . ASP A 1 96 ? -16.492 -1.494 35.300 1.00 90.81 96 ASP A O 1
ATOM 734 N N . LEU A 1 97 ? -18.496 -1.371 36.310 1.00 91.62 97 LEU A N 1
ATOM 735 C CA . LEU A 1 97 ? -19.202 -0.907 35.112 1.00 91.62 97 LEU A CA 1
ATOM 736 C C . LEU A 1 97 ? -18.764 0.498 34.719 1.00 91.62 97 LEU A C 1
ATOM 738 O O . LEU A 1 97 ? -18.500 0.750 33.547 1.00 91.62 97 LEU A O 1
ATOM 742 N N . LEU A 1 98 ? -18.633 1.401 35.693 1.00 91.25 98 LEU A N 1
ATOM 743 C CA . LEU A 1 98 ? -18.196 2.773 35.428 1.00 91.25 98 LEU A CA 1
ATOM 744 C C . LEU A 1 98 ? -16.795 2.803 34.805 1.00 91.25 98 LEU A C 1
ATOM 746 O O . LEU A 1 98 ? -16.584 3.478 33.800 1.00 91.25 98 LEU A O 1
ATOM 750 N N . LYS A 1 99 ? -15.866 1.992 35.327 1.00 94.81 99 LYS A N 1
ATOM 751 C CA . LYS A 1 99 ? -14.526 1.831 34.739 1.00 94.81 99 LYS A CA 1
ATOM 752 C C . LYS A 1 99 ? -14.577 1.255 33.324 1.00 94.81 99 LYS A C 1
ATOM 754 O O . LYS A 1 99 ? -13.772 1.638 32.478 1.00 94.81 99 LYS A O 1
ATOM 759 N N . GLN A 1 100 ? -15.481 0.311 33.053 1.00 93.06 100 GLN A N 1
ATOM 760 C CA . GLN A 1 100 ? -15.642 -0.254 31.711 1.00 93.06 100 GLN A CA 1
ATOM 761 C C . GLN A 1 100 ? -16.179 0.778 30.720 1.00 93.06 100 GLN A C 1
ATOM 763 O O . GLN A 1 100 ? -15.646 0.867 29.615 1.00 93.06 100 GLN A O 1
ATOM 768 N N . ILE A 1 101 ? -17.167 1.580 31.126 1.00 93.44 101 ILE A N 1
ATOM 769 C CA . ILE A 1 101 ? -17.700 2.685 30.323 1.00 93.44 101 ILE A CA 1
ATOM 770 C C . ILE A 1 101 ? -16.579 3.673 30.003 1.00 93.44 101 ILE A C 1
ATOM 772 O O . ILE A 1 101 ? -16.301 3.897 28.831 1.00 93.44 101 ILE A O 1
ATOM 776 N N . GLU A 1 102 ? -15.861 4.172 31.011 1.00 95.12 102 GLU A N 1
ATOM 777 C CA . GLU A 1 102 ? -14.755 5.120 30.819 1.00 95.12 102 GLU A CA 1
ATOM 778 C C . GLU A 1 102 ? -13.674 4.554 29.882 1.00 95.12 102 GLU A C 1
ATOM 780 O O . GLU A 1 102 ? -13.216 5.210 28.940 1.00 95.12 102 GLU A O 1
ATOM 785 N N . LYS A 1 103 ? -13.301 3.284 30.078 1.00 95.75 103 LYS A N 1
ATOM 786 C CA . LYS A 1 103 ? -12.338 2.603 29.210 1.00 95.75 103 LYS A CA 1
ATOM 787 C C . LYS A 1 103 ? -12.838 2.535 27.769 1.00 95.75 103 LYS A C 1
ATOM 789 O O . LYS A 1 103 ? -12.080 2.861 26.857 1.00 95.75 103 LYS A O 1
ATOM 794 N N . LYS A 1 104 ? -14.081 2.115 27.536 1.00 94.38 104 LYS A N 1
ATOM 795 C CA . LYS A 1 104 ? -14.643 1.992 26.183 1.00 94.38 104 LYS A CA 1
ATOM 796 C C . LYS A 1 104 ? -14.854 3.364 25.534 1.00 94.38 104 LYS A C 1
ATOM 798 O O . LYS A 1 104 ? -14.580 3.494 24.347 1.00 94.38 104 LYS A O 1
ATOM 803 N N . GLU A 1 105 ? -15.208 4.398 26.295 1.00 93.38 105 GLU A N 1
ATOM 804 C CA . GLU A 1 105 ? -15.288 5.788 25.822 1.00 93.38 105 GLU A CA 1
ATOM 805 C C . GLU A 1 105 ? -13.924 6.307 25.366 1.00 93.38 105 GLU A C 1
ATOM 807 O O . GLU A 1 105 ? -13.807 6.864 24.274 1.00 93.38 105 GLU A O 1
ATOM 812 N N . SER A 1 106 ? -12.868 6.060 26.148 1.00 92.88 106 SER A N 1
ATOM 813 C CA . SER A 1 106 ? -11.506 6.432 25.749 1.00 92.88 106 SER A CA 1
ATOM 814 C C . SER A 1 106 ? -11.065 5.714 24.466 1.00 92.88 106 SER A C 1
ATOM 816 O O . SER A 1 106 ? -10.463 6.327 23.584 1.00 92.88 106 SER A O 1
ATOM 818 N N . VAL A 1 107 ? -11.421 4.432 24.312 1.00 92.38 107 VAL A N 1
ATOM 819 C CA . VAL A 1 107 ? -11.148 3.661 23.091 1.00 92.38 107 VAL A CA 1
ATOM 820 C C . VAL A 1 107 ? -11.945 4.220 21.913 1.00 92.38 107 VAL A C 1
ATOM 822 O O . VAL A 1 107 ? -11.360 4.443 20.856 1.00 92.38 107 VAL A O 1
ATOM 825 N N . ALA A 1 108 ? -13.238 4.501 22.087 1.00 91.62 108 ALA A N 1
ATOM 826 C CA . ALA A 1 108 ? -14.081 5.097 21.053 1.00 91.62 108 ALA A CA 1
ATOM 827 C C . ALA A 1 108 ? -13.514 6.442 20.585 1.00 91.62 108 ALA A C 1
ATOM 829 O O . ALA A 1 108 ? -13.415 6.689 19.386 1.00 91.62 108 ALA A O 1
ATOM 830 N N . TYR A 1 109 ? -13.058 7.280 21.517 1.00 90.94 109 TYR A N 1
ATOM 831 C CA . TYR A 1 109 ? -12.435 8.562 21.205 1.00 90.94 109 TYR A CA 1
ATOM 832 C C . TYR A 1 109 ? -11.161 8.414 20.361 1.00 90.94 109 TYR A C 1
ATOM 834 O O . TYR A 1 109 ? -10.972 9.140 19.382 1.00 90.94 109 TYR A O 1
ATOM 842 N N . VAL A 1 110 ? -10.288 7.465 20.715 1.00 90.44 110 VAL A N 1
ATOM 843 C CA . VAL A 1 110 ? -9.063 7.187 19.949 1.00 90.44 110 VAL A CA 1
ATOM 844 C C . VAL A 1 110 ? -9.403 6.678 18.550 1.00 90.44 110 VAL A C 1
ATOM 846 O O . VAL A 1 110 ? -8.835 7.170 17.576 1.00 90.44 110 VAL A O 1
ATOM 849 N N . GLU A 1 111 ? -10.344 5.739 18.432 1.00 89.75 111 GLU A N 1
ATOM 850 C CA . GLU A 1 111 ? -10.727 5.173 17.136 1.00 89.75 111 GLU A CA 1
ATOM 851 C C . GLU A 1 111 ? -11.413 6.217 16.244 1.00 89.75 111 GLU A C 1
ATOM 853 O O . GLU A 1 111 ? -11.047 6.311 15.078 1.00 89.75 111 GLU A O 1
ATOM 858 N N . LYS A 1 112 ? -12.289 7.088 16.773 1.00 89.06 112 LYS A N 1
ATOM 859 C CA . LYS A 1 112 ? -12.907 8.200 16.012 1.00 89.06 112 LYS A CA 1
ATOM 860 C C . LYS A 1 112 ? -11.879 9.125 15.365 1.00 89.06 112 LYS A C 1
ATOM 862 O O . LYS A 1 112 ? -12.160 9.721 14.333 1.00 89.06 112 LYS A O 1
ATOM 867 N N . ARG A 1 113 ? -10.688 9.258 15.954 1.00 86.38 113 ARG A N 1
ATOM 868 C CA . ARG A 1 113 ? -9.596 10.119 15.459 1.00 86.38 113 ARG A CA 1
ATOM 869 C C . ARG A 1 113 ? -8.548 9.367 14.649 1.00 86.38 113 ARG A C 1
ATOM 871 O O . ARG A 1 113 ? -7.620 9.987 14.127 1.00 86.38 113 ARG A O 1
ATOM 878 N N . ALA A 1 114 ? -8.662 8.047 14.547 1.00 86.06 114 ALA A N 1
ATOM 879 C CA . ALA A 1 114 ? -7.716 7.195 13.845 1.00 86.06 114 ALA A CA 1
ATOM 880 C C . ALA A 1 114 ? -7.950 7.255 12.324 1.00 86.06 114 ALA A C 1
ATOM 882 O O . ALA A 1 114 ? -8.217 6.241 11.687 1.00 86.06 114 ALA A O 1
ATOM 883 N N . VAL A 1 115 ? -7.846 8.449 11.736 1.00 83.94 115 VAL A N 1
ATOM 884 C CA . VAL A 1 115 ? -7.930 8.686 10.289 1.00 83.94 115 VAL A CA 1
ATOM 885 C C . VAL A 1 115 ? -6.530 8.929 9.742 1.00 83.94 115 VAL A C 1
ATOM 887 O O . VAL A 1 115 ? -5.764 9.743 10.268 1.00 83.94 115 VAL A O 1
ATOM 890 N N . MET A 1 116 ? -6.183 8.253 8.647 1.00 81.31 116 MET A N 1
ATOM 891 C CA . MET A 1 116 ? -4.944 8.573 7.951 1.00 81.31 116 MET A CA 1
ATOM 892 C C . MET A 1 116 ? -5.134 9.858 7.145 1.00 81.31 116 MET A C 1
ATOM 894 O O . MET A 1 116 ? -5.974 9.932 6.248 1.00 81.31 116 MET A O 1
ATOM 898 N N . ARG A 1 117 ? -4.355 10.886 7.479 1.00 84.62 117 ARG A N 1
ATOM 899 C CA . ARG A 1 117 ? -4.556 12.227 6.930 1.00 84.62 117 ARG A CA 1
ATOM 900 C C . ARG A 1 117 ? -4.159 12.317 5.455 1.00 84.62 117 ARG A C 1
ATOM 902 O O . ARG A 1 117 ? -3.195 11.687 5.025 1.00 84.62 117 ARG A O 1
ATOM 909 N N . ASP A 1 118 ? -4.856 13.145 4.685 1.00 84.69 118 ASP A N 1
ATOM 910 C CA . ASP A 1 118 ? -4.680 13.181 3.227 1.00 84.69 118 ASP A CA 1
ATOM 911 C C . ASP A 1 118 ? -3.312 13.699 2.774 1.00 84.69 118 ASP A C 1
ATOM 913 O O . ASP A 1 118 ? -2.749 13.179 1.813 1.00 84.69 118 ASP A O 1
ATOM 917 N N . TRP A 1 119 ? -2.700 14.635 3.505 1.00 87.81 119 TRP A N 1
ATOM 918 C CA . TRP A 1 119 ? -1.323 15.050 3.208 1.00 87.81 119 TRP A CA 1
ATOM 919 C C . TRP A 1 119 ? -0.321 13.901 3.411 1.00 87.81 119 TRP A C 1
ATOM 921 O O . TRP A 1 119 ? 0.659 13.798 2.677 1.00 87.81 119 TRP A O 1
ATOM 931 N N . LEU A 1 120 ? -0.583 13.006 4.372 1.00 87.62 120 LEU A N 1
ATOM 932 C CA . LEU A 1 120 ? 0.259 11.840 4.635 1.00 87.62 120 LEU A CA 1
ATOM 933 C C . LEU A 1 120 ? 0.097 10.798 3.518 1.00 87.62 120 LEU A C 1
ATOM 935 O O . LEU A 1 120 ? 1.087 10.230 3.065 1.00 87.62 120 LEU A O 1
ATOM 939 N N . LYS A 1 121 ? -1.127 10.616 2.995 1.00 87.88 121 LYS A N 1
ATOM 940 C CA . LYS A 1 121 ? -1.378 9.835 1.765 1.00 87.88 121 LYS A CA 1
ATOM 941 C C . LYS A 1 121 ? -0.588 10.400 0.586 1.00 87.88 121 LYS A C 1
ATOM 943 O O . LYS A 1 121 ? 0.041 9.645 -0.153 1.00 87.88 121 LYS A O 1
ATOM 948 N N . ALA A 1 122 ? -0.611 11.723 0.416 1.00 91.00 122 ALA A N 1
ATOM 949 C CA . ALA A 1 122 ? 0.108 12.398 -0.657 1.00 91.00 122 ALA A CA 1
ATOM 950 C C . ALA A 1 122 ? 1.628 12.219 -0.532 1.00 91.00 122 ALA A C 1
ATOM 952 O O . ALA A 1 122 ? 2.283 11.984 -1.543 1.00 91.00 122 ALA A O 1
ATOM 953 N N . LEU A 1 123 ? 2.178 12.251 0.686 1.00 93.25 123 LEU A N 1
ATOM 954 C CA . LEU A 1 123 ? 3.601 12.005 0.925 1.00 93.25 123 LEU A CA 1
ATOM 955 C C . LEU A 1 123 ? 4.014 10.593 0.496 1.00 93.25 123 LEU A C 1
ATOM 957 O O . LEU A 1 123 ? 5.003 10.450 -0.217 1.00 93.25 123 LEU A O 1
ATOM 961 N N . PHE A 1 124 ? 3.247 9.562 0.867 1.00 93.88 124 PHE A N 1
ATOM 962 C CA . PHE A 1 124 ? 3.538 8.188 0.446 1.00 93.88 124 PHE A CA 1
ATOM 963 C C . PHE A 1 124 ? 3.441 8.017 -1.075 1.00 93.88 124 PHE A C 1
ATOM 965 O O . PHE A 1 124 ? 4.331 7.434 -1.683 1.00 93.88 124 PHE A O 1
ATOM 972 N N . ARG A 1 125 ? 2.436 8.607 -1.734 1.00 93.50 125 ARG A N 1
ATOM 973 C CA . ARG A 1 125 ? 2.372 8.596 -3.210 1.00 93.50 125 ARG A CA 1
ATOM 974 C C . ARG A 1 125 ? 3.542 9.347 -3.840 1.00 93.50 125 ARG A C 1
ATOM 976 O O . ARG A 1 125 ? 4.129 8.867 -4.803 1.00 93.50 125 ARG A O 1
ATOM 983 N N . GLY A 1 126 ? 3.901 10.501 -3.283 1.00 95.12 126 GLY A N 1
ATOM 984 C CA . GLY A 1 126 ? 5.050 11.288 -3.718 1.00 95.12 126 GLY A CA 1
ATOM 985 C C . GLY A 1 126 ? 6.351 10.499 -3.601 1.00 95.12 126 GLY A C 1
ATOM 986 O O . GLY A 1 126 ? 7.117 10.454 -4.556 1.00 95.12 126 GLY A O 1
ATOM 987 N N . GLN A 1 127 ? 6.563 9.809 -2.479 1.00 94.94 127 GLN A N 1
ATOM 988 C CA . GLN A 1 127 ? 7.700 8.912 -2.278 1.00 94.94 127 GLN A CA 1
ATOM 989 C C . GLN A 1 127 ? 7.694 7.758 -3.290 1.00 94.94 127 GLN A C 1
ATOM 991 O O . GLN A 1 127 ? 8.732 7.469 -3.884 1.00 94.94 127 GLN A O 1
ATOM 996 N N . ALA A 1 128 ? 6.551 7.116 -3.532 1.00 94.94 128 ALA A N 1
ATOM 997 C CA . ALA A 1 128 ? 6.443 6.051 -4.525 1.00 94.94 128 ALA A CA 1
ATOM 998 C C . ALA A 1 128 ? 6.811 6.546 -5.937 1.00 94.94 128 ALA A C 1
ATOM 1000 O O . ALA A 1 128 ? 7.651 5.946 -6.600 1.00 94.94 128 ALA A O 1
ATOM 1001 N N . TYR A 1 129 ? 6.276 7.682 -6.384 1.00 96.44 129 TYR A N 1
ATOM 1002 C CA . TYR A 1 129 ? 6.601 8.223 -7.708 1.00 96.44 129 TYR A CA 1
ATOM 1003 C C . TYR A 1 129 ? 8.035 8.749 -7.808 1.00 96.44 129 TYR A C 1
ATOM 1005 O O . TYR A 1 129 ? 8.701 8.532 -8.820 1.00 96.44 129 TYR A O 1
ATOM 1013 N N . ALA A 1 130 ? 8.545 9.387 -6.753 1.00 97.00 130 ALA A N 1
ATOM 1014 C CA . ALA A 1 130 ? 9.935 9.824 -6.693 1.00 97.00 130 ALA A CA 1
ATOM 1015 C C . ALA A 1 130 ? 10.901 8.634 -6.746 1.00 97.00 130 ALA A C 1
ATOM 1017 O O . ALA A 1 130 ? 11.911 8.702 -7.442 1.00 97.00 130 ALA A O 1
ATOM 1018 N N . THR A 1 131 ? 10.581 7.531 -6.061 1.00 96.19 131 THR A N 1
ATOM 1019 C CA . THR A 1 131 ? 11.394 6.307 -6.102 1.00 96.19 131 THR A CA 1
ATOM 1020 C C . THR A 1 131 ? 11.337 5.645 -7.471 1.00 96.19 131 THR A C 1
ATOM 1022 O O . THR A 1 131 ? 12.396 5.302 -7.981 1.00 96.19 131 THR A O 1
ATOM 1025 N N . ILE A 1 132 ? 10.174 5.578 -8.133 1.00 96.81 132 ILE A N 1
ATOM 1026 C CA . ILE A 1 132 ? 10.074 5.117 -9.531 1.00 96.81 132 ILE A CA 1
ATOM 1027 C C . ILE A 1 132 ? 10.976 5.963 -10.441 1.00 96.81 132 ILE A C 1
ATOM 1029 O O . ILE A 1 132 ? 11.793 5.411 -11.174 1.00 96.81 132 ILE A O 1
ATOM 1033 N N . GLY A 1 133 ? 10.894 7.294 -10.362 1.00 96.69 133 GLY A N 1
ATOM 1034 C CA . GLY A 1 133 ? 11.731 8.183 -11.171 1.00 96.69 133 GLY A CA 1
ATOM 1035 C C . GLY A 1 133 ? 13.223 7.980 -10.905 1.00 96.69 133 GLY A C 1
ATOM 1036 O O . GLY A 1 133 ? 13.983 7.682 -11.822 1.00 96.69 133 GLY A O 1
ATOM 1037 N N . LEU A 1 134 ? 13.643 8.066 -9.641 1.00 96.06 134 LEU A N 1
ATOM 1038 C CA . LEU A 1 134 ? 15.042 7.878 -9.252 1.00 96.06 134 LEU A CA 1
ATOM 1039 C C . LEU A 1 134 ? 15.566 6.495 -9.659 1.00 96.06 134 LEU A C 1
ATOM 1041 O O . LEU A 1 134 ? 16.672 6.379 -10.174 1.00 96.06 134 LEU A O 1
ATOM 1045 N N . SER A 1 135 ? 14.760 5.453 -9.478 1.00 96.12 135 SER A N 1
ATOM 1046 C CA . SER A 1 135 ? 15.118 4.084 -9.844 1.00 96.12 135 SER A CA 1
ATOM 1047 C C . SER A 1 135 ? 15.350 3.888 -11.333 1.00 96.12 135 SER A C 1
ATOM 1049 O O . SER A 1 135 ? 16.253 3.148 -11.729 1.00 96.12 135 SER A O 1
ATOM 1051 N N . PHE A 1 136 ? 14.562 4.576 -12.158 1.00 96.94 136 PHE A N 1
ATOM 1052 C CA . PHE A 1 136 ? 14.723 4.577 -13.599 1.00 96.94 136 PHE A CA 1
ATOM 1053 C C . PHE A 1 136 ? 16.053 5.234 -13.976 1.00 96.94 136 PHE A C 1
ATOM 1055 O O . PHE A 1 136 ? 16.845 4.631 -14.699 1.00 96.94 136 PHE A O 1
ATOM 1062 N N . LEU A 1 137 ? 16.347 6.415 -13.412 1.00 96.00 137 LEU A N 1
ATOM 1063 C CA . LEU A 1 137 ? 17.627 7.096 -13.639 1.00 96.00 137 LEU A CA 1
ATOM 1064 C C . LEU A 1 137 ? 18.819 6.215 -13.235 1.00 96.00 137 LEU A C 1
ATOM 1066 O O . LEU A 1 137 ? 19.793 6.140 -13.979 1.00 96.00 137 LEU A O 1
ATOM 1070 N N . LEU A 1 138 ? 18.727 5.524 -12.095 1.00 95.31 138 LEU A N 1
ATOM 1071 C CA . LEU A 1 138 ? 19.768 4.607 -11.624 1.00 95.31 138 LEU A CA 1
ATOM 1072 C C . LEU A 1 138 ? 19.944 3.404 -12.560 1.00 95.31 138 LEU A C 1
ATOM 1074 O O . LEU A 1 138 ? 21.069 3.047 -12.890 1.00 95.31 138 LEU A O 1
ATOM 1078 N N . SER A 1 139 ? 18.854 2.784 -13.018 1.00 95.19 139 SER A N 1
ATOM 1079 C CA . SER A 1 139 ? 18.918 1.569 -13.850 1.00 95.19 139 SER A CA 1
ATOM 1080 C C . SER A 1 139 ? 19.566 1.833 -15.217 1.00 95.19 139 SER A C 1
ATOM 1082 O O . SER A 1 139 ? 20.335 1.004 -15.720 1.00 95.19 139 SER A O 1
ATOM 1084 N N . TYR A 1 140 ? 19.291 3.010 -15.787 1.00 95.25 140 TYR A N 1
ATOM 1085 C CA . TYR A 1 140 ? 19.782 3.445 -17.098 1.00 95.25 140 TYR A CA 1
ATOM 1086 C C . TYR A 1 140 ? 21.087 4.242 -17.060 1.00 95.25 140 TYR A C 1
ATOM 1088 O O . TYR A 1 140 ? 21.542 4.664 -18.119 1.00 95.25 140 TYR A O 1
ATOM 1096 N N . ASP A 1 141 ? 21.688 4.435 -15.882 1.00 94.88 141 ASP A N 1
ATOM 1097 C CA . ASP A 1 141 ? 22.918 5.224 -15.740 1.00 94.88 141 ASP A CA 1
ATOM 1098 C C . ASP A 1 141 ? 22.760 6.662 -16.284 1.00 94.88 141 ASP A C 1
ATOM 1100 O O . ASP A 1 141 ? 23.587 7.186 -17.021 1.00 94.88 141 ASP A O 1
ATOM 1104 N N . LEU A 1 142 ? 21.619 7.294 -15.974 1.00 94.00 142 LEU A N 1
ATOM 1105 C CA . LEU A 1 142 ? 21.254 8.631 -16.469 1.00 94.00 142 LEU A CA 1
ATOM 1106 C C . LEU A 1 142 ? 21.529 9.743 -15.451 1.00 94.00 142 LEU A C 1
ATOM 1108 O O . LEU A 1 142 ? 21.049 10.867 -15.618 1.00 94.00 142 LEU A O 1
ATOM 1112 N N . ILE A 1 143 ? 22.250 9.446 -14.367 1.00 91.81 143 ILE A N 1
ATOM 1113 C CA . ILE A 1 143 ? 22.604 10.468 -13.382 1.00 91.81 143 ILE A CA 1
ATOM 1114 C C . ILE A 1 143 ? 23.707 11.344 -13.979 1.00 91.81 143 ILE A C 1
ATOM 1116 O O . ILE A 1 143 ? 24.774 10.843 -14.325 1.00 91.81 143 ILE A O 1
ATOM 1120 N N . PRO A 1 144 ? 23.481 12.660 -14.115 1.00 87.31 144 PRO A N 1
ATOM 1121 C CA . PRO A 1 144 ? 24.480 13.520 -14.716 1.00 87.31 144 PRO A CA 1
ATOM 1122 C C . PRO A 1 144 ? 25.722 13.584 -13.820 1.00 87.31 144 PRO A C 1
ATOM 1124 O O . PRO A 1 144 ? 25.622 13.590 -12.592 1.00 87.31 144 PRO A O 1
ATOM 1127 N N . PHE A 1 145 ? 26.889 13.707 -14.455 1.00 89.06 145 PHE A N 1
ATOM 1128 C CA . PHE A 1 145 ? 28.193 13.921 -13.812 1.00 89.06 145 PHE A CA 1
ATOM 1129 C C . PHE A 1 145 ? 28.793 12.724 -13.050 1.00 89.06 145 PHE A C 1
ATOM 1131 O O . PHE A 1 145 ? 29.858 12.890 -12.455 1.00 89.06 145 PHE A O 1
ATOM 1138 N N . VAL A 1 146 ? 28.163 11.542 -13.060 1.00 90.12 146 VAL A N 1
ATOM 1139 C CA . VAL A 1 146 ? 28.660 10.343 -12.362 1.00 90.12 146 VAL A CA 1
ATOM 1140 C C . VAL A 1 146 ? 28.390 9.096 -13.202 1.00 90.12 146 VAL A C 1
ATOM 1142 O O . VAL A 1 146 ? 27.248 8.873 -13.581 1.00 90.12 146 VAL A O 1
ATOM 1145 N N . ASP A 1 147 ? 29.412 8.266 -13.422 1.00 90.31 147 ASP A N 1
ATOM 1146 C CA . ASP A 1 147 ? 29.235 6.917 -13.973 1.00 90.31 147 ASP A CA 1
ATOM 1147 C C . ASP A 1 147 ? 28.851 5.953 -12.839 1.00 90.31 147 ASP A C 1
ATOM 1149 O O . ASP A 1 147 ? 29.555 5.851 -11.824 1.00 90.31 147 ASP A O 1
ATOM 1153 N N . LEU A 1 148 ? 27.725 5.253 -12.975 1.00 90.25 148 LEU A N 1
ATOM 1154 C CA . LEU A 1 148 ? 27.213 4.371 -11.928 1.00 90.25 148 LEU A CA 1
ATOM 1155 C C . LEU A 1 148 ? 27.776 2.954 -12.061 1.00 90.25 148 LEU A C 1
ATOM 1157 O O . LEU A 1 148 ? 27.567 2.261 -13.059 1.00 90.25 148 LEU A O 1
ATOM 1161 N N . ASP A 1 149 ? 28.415 2.471 -10.992 1.00 93.31 149 ASP A N 1
ATOM 1162 C CA . ASP A 1 149 ? 28.789 1.059 -10.895 1.00 93.31 149 ASP A CA 1
ATOM 1163 C C . ASP A 1 149 ? 27.549 0.153 -10.965 1.00 93.31 149 ASP A C 1
ATOM 1165 O O . ASP A 1 149 ? 26.446 0.515 -10.533 1.00 93.31 149 ASP A O 1
ATOM 1169 N N . LEU A 1 150 ? 27.748 -1.072 -11.459 1.00 92.62 150 LEU A N 1
ATOM 1170 C CA . LEU A 1 150 ? 26.701 -2.078 -11.599 1.00 92.62 150 LEU A CA 1
ATOM 1171 C C . LEU A 1 150 ? 25.928 -2.279 -10.290 1.00 92.62 150 LEU A C 1
ATOM 1173 O O . LEU A 1 150 ? 24.707 -2.409 -10.321 1.00 92.62 150 LEU A O 1
ATOM 1177 N N . SER A 1 151 ? 26.611 -2.238 -9.143 1.00 92.88 151 SER A N 1
ATOM 1178 C CA . SER A 1 151 ? 25.992 -2.383 -7.820 1.00 92.88 151 SER A CA 1
ATOM 1179 C C . SER A 1 151 ? 24.897 -1.337 -7.562 1.00 92.88 151 SER A C 1
ATOM 1181 O O . SER A 1 151 ? 23.840 -1.655 -7.016 1.00 92.88 151 SER A O 1
ATOM 1183 N N . ILE A 1 152 ? 25.121 -0.091 -7.991 1.00 93.62 152 ILE A N 1
ATOM 1184 C CA . ILE A 1 152 ? 24.172 1.014 -7.812 1.00 93.62 152 ILE A CA 1
ATOM 1185 C C . ILE A 1 152 ? 23.046 0.932 -8.850 1.00 93.62 152 ILE A C 1
ATOM 1187 O O . ILE A 1 152 ? 21.884 1.191 -8.540 1.00 93.62 152 ILE A O 1
ATOM 1191 N N . ARG A 1 153 ? 23.358 0.504 -10.075 1.00 95.19 153 ARG A N 1
ATOM 1192 C CA . ARG A 1 153 ? 22.346 0.292 -11.121 1.00 95.19 153 ARG A CA 1
ATOM 1193 C C . ARG A 1 153 ? 21.378 -0.836 -10.761 1.00 95.19 153 ARG A C 1
ATOM 1195 O O . ARG A 1 153 ? 20.182 -0.730 -11.013 1.00 95.19 153 ARG A O 1
ATOM 1202 N N . VAL A 1 154 ? 21.879 -1.887 -10.109 1.00 95.50 154 VAL A N 1
ATOM 1203 C CA . VAL A 1 154 ? 21.081 -3.000 -9.571 1.00 95.50 154 VAL A CA 1
ATOM 1204 C C . VAL A 1 154 ? 20.099 -2.511 -8.502 1.00 95.50 154 VAL A C 1
ATOM 1206 O O . VAL A 1 154 ? 18.938 -2.915 -8.514 1.00 95.50 154 VAL A O 1
ATOM 1209 N N . LEU A 1 155 ? 20.507 -1.575 -7.634 1.00 95.31 155 LEU A N 1
ATOM 1210 C CA . LEU A 1 155 ? 19.591 -0.921 -6.687 1.00 95.31 155 LEU A CA 1
ATOM 1211 C C . LEU A 1 155 ? 18.410 -0.224 -7.381 1.00 95.31 155 LEU A C 1
ATOM 1213 O O . LEU A 1 155 ? 17.343 -0.112 -6.780 1.00 95.31 155 LEU A O 1
ATOM 1217 N N . GLY A 1 156 ? 18.583 0.196 -8.638 1.00 94.81 156 GLY A N 1
ATOM 1218 C CA . GLY A 1 156 ? 17.522 0.728 -9.483 1.00 94.81 156 GLY A CA 1
ATOM 1219 C C . GLY A 1 156 ? 16.330 -0.223 -9.570 1.00 94.81 156 GLY A C 1
ATOM 1220 O O . GLY A 1 156 ? 15.274 0.083 -9.027 1.00 94.81 156 GLY A O 1
ATOM 1221 N N . PHE A 1 157 ? 16.470 -1.406 -10.166 1.00 94.94 157 PHE A N 1
ATOM 1222 C CA . PHE A 1 157 ? 15.321 -2.317 -10.277 1.00 94.94 157 PHE A CA 1
ATOM 1223 C C . PHE A 1 157 ? 14.864 -2.872 -8.914 1.00 94.94 157 PHE A C 1
ATOM 1225 O O . PHE A 1 157 ? 13.665 -2.945 -8.659 1.00 94.94 157 PHE A O 1
ATOM 1232 N N . TRP A 1 158 ? 15.784 -3.128 -7.972 1.00 95.94 158 TRP A N 1
ATOM 1233 C CA . TRP A 1 158 ? 15.423 -3.570 -6.613 1.00 95.94 158 TRP A CA 1
ATOM 1234 C C . TRP A 1 158 ? 14.550 -2.572 -5.844 1.00 95.94 158 TRP A C 1
ATOM 1236 O O . TRP A 1 158 ? 13.825 -2.955 -4.921 1.00 95.94 158 TRP A O 1
ATOM 1246 N N . SER A 1 159 ? 14.597 -1.290 -6.207 1.00 95.50 159 SER A N 1
ATOM 1247 C CA . SER A 1 159 ? 13.790 -0.262 -5.554 1.00 95.50 159 SER A CA 1
ATOM 1248 C C . SER A 1 159 ? 12.279 -0.450 -5.741 1.00 95.50 159 SER A C 1
ATOM 1250 O O . SER A 1 159 ? 11.522 -0.004 -4.876 1.00 95.50 159 SER A O 1
ATOM 1252 N N . TRP A 1 160 ? 11.835 -1.156 -6.793 1.00 94.69 160 TRP A N 1
ATOM 1253 C CA . TRP A 1 160 ? 10.422 -1.495 -6.982 1.00 94.69 160 TRP A CA 1
ATOM 1254 C C . TRP A 1 160 ? 9.887 -2.264 -5.779 1.00 94.69 160 TRP A C 1
ATOM 1256 O O . TRP A 1 160 ? 8.877 -1.885 -5.181 1.00 94.69 160 TRP A O 1
ATOM 1266 N N . TRP A 1 161 ? 10.614 -3.309 -5.387 1.00 95.12 161 TRP A N 1
ATOM 1267 C CA . TRP A 1 161 ? 10.255 -4.148 -4.255 1.00 95.12 161 TRP A CA 1
ATOM 1268 C C . TRP A 1 161 ? 10.566 -3.486 -2.905 1.00 95.12 161 TRP A C 1
ATOM 1270 O O . TRP A 1 161 ? 9.770 -3.588 -1.975 1.00 95.12 161 TRP A O 1
ATOM 1280 N N . LEU A 1 162 ? 11.697 -2.780 -2.786 1.00 95.25 162 LEU A N 1
ATOM 1281 C CA . LEU A 1 162 ? 12.140 -2.200 -1.509 1.00 95.25 162 LEU A CA 1
ATOM 1282 C C . LEU A 1 162 ? 11.402 -0.918 -1.113 1.00 95.25 162 LEU A C 1
ATOM 1284 O O . LEU A 1 162 ? 11.195 -0.675 0.076 1.00 95.25 162 LEU A O 1
ATOM 1288 N N . PHE A 1 163 ? 11.032 -0.082 -2.081 1.00 95.31 163 PHE A N 1
ATOM 1289 C CA . PHE A 1 163 ? 10.551 1.271 -1.806 1.00 95.31 163 PHE A CA 1
ATOM 1290 C C . PHE A 1 163 ? 9.216 1.574 -2.472 1.00 95.31 163 PHE A C 1
ATOM 1292 O O . PHE A 1 163 ? 8.316 2.063 -1.792 1.00 95.31 163 PHE A O 1
ATOM 1299 N N . THR A 1 164 ? 9.044 1.266 -3.758 1.00 94.81 164 THR A N 1
ATOM 1300 C CA . THR A 1 164 ? 7.824 1.636 -4.488 1.00 94.81 164 THR A CA 1
ATOM 1301 C C . THR A 1 164 ? 6.599 0.876 -3.980 1.00 94.81 164 THR A C 1
ATOM 1303 O O . THR A 1 164 ? 5.650 1.500 -3.501 1.00 94.81 164 THR A O 1
ATOM 1306 N N . VAL A 1 165 ? 6.618 -0.462 -4.018 1.00 94.69 165 VAL A N 1
ATOM 1307 C CA . VAL A 1 165 ? 5.476 -1.288 -3.588 1.00 94.69 165 VAL A CA 1
ATOM 1308 C C . VAL A 1 165 ? 5.170 -1.109 -2.091 1.00 94.69 165 VAL A C 1
ATOM 1310 O O . VAL A 1 165 ? 4.006 -0.873 -1.762 1.00 94.69 165 VAL A O 1
ATOM 1313 N N . PRO A 1 166 ? 6.153 -1.123 -1.163 1.00 93.75 166 PRO A N 1
ATOM 1314 C CA . PRO A 1 166 ? 5.888 -0.874 0.256 1.00 93.75 166 PRO A CA 1
ATOM 1315 C C . PRO A 1 166 ? 5.318 0.520 0.533 1.00 93.75 166 PRO A C 1
ATOM 1317 O O . PRO A 1 166 ? 4.450 0.667 1.395 1.00 93.75 166 PRO A O 1
ATOM 1320 N N . SER A 1 167 ? 5.767 1.541 -0.206 1.00 93.69 167 SER A N 1
ATOM 1321 C CA . SER A 1 167 ? 5.256 2.903 -0.056 1.00 93.69 167 SER A CA 1
ATOM 1322 C C . SER A 1 167 ? 3.788 2.998 -0.475 1.00 93.69 167 SER A C 1
ATOM 1324 O O . SER A 1 167 ? 2.977 3.510 0.296 1.00 93.69 167 SER A O 1
ATOM 1326 N N . LEU A 1 168 ? 3.409 2.409 -1.614 1.00 92.75 168 LEU A N 1
ATOM 1327 C CA . LEU A 1 168 ? 2.006 2.336 -2.041 1.00 92.75 168 LEU A CA 1
ATOM 1328 C C . LEU A 1 168 ? 1.149 1.520 -1.060 1.00 92.75 168 LEU A C 1
ATOM 1330 O O . LEU A 1 168 ? 0.068 1.953 -0.668 1.00 92.75 168 LEU A O 1
ATOM 1334 N N . ARG A 1 169 ? 1.671 0.389 -0.571 1.00 91.62 169 ARG A N 1
ATOM 1335 C CA . ARG A 1 169 ? 0.988 -0.484 0.399 1.00 91.62 169 ARG A CA 1
ATOM 1336 C C . ARG A 1 169 ? 0.742 0.182 1.759 1.00 91.62 169 ARG A C 1
ATOM 1338 O O . ARG A 1 169 ? -0.142 -0.231 2.508 1.00 91.62 169 ARG A O 1
ATOM 1345 N N . SER A 1 170 ? 1.511 1.211 2.112 1.00 89.75 170 SER A N 1
ATOM 1346 C CA . SER A 1 170 ? 1.351 1.918 3.388 1.00 89.75 170 SER A CA 1
ATOM 1347 C C . SER A 1 170 ? 0.108 2.822 3.446 1.00 89.75 170 SER A C 1
ATOM 1349 O O . SER A 1 170 ? -0.320 3.196 4.542 1.00 89.75 170 SER A O 1
ATOM 1351 N N . ILE A 1 171 ? -0.504 3.131 2.296 1.00 87.00 171 ILE A N 1
ATOM 1352 C CA . ILE A 1 171 ? -1.585 4.112 2.171 1.00 87.00 171 ILE A CA 1
ATOM 1353 C C . ILE A 1 171 ? -2.912 3.530 2.684 1.00 87.00 171 ILE A C 1
ATOM 1355 O O . ILE A 1 171 ? -3.553 2.798 1.962 1.00 87.00 171 ILE A O 1
ATOM 1359 N N . LYS A 1 172 ? -3.398 3.874 3.880 1.00 84.31 172 LYS A N 1
ATOM 1360 C CA . LYS A 1 172 ? -4.710 3.416 4.385 1.00 84.31 172 LYS A CA 1
ATOM 1361 C C . LYS A 1 172 ? -5.800 4.506 4.363 1.00 84.31 172 LYS A C 1
ATOM 1363 O O . LYS A 1 172 ? -5.475 5.679 4.545 1.00 84.31 172 LYS A O 1
ATOM 1368 N N . PRO A 1 173 ? -7.087 4.150 4.219 1.00 80.44 173 PRO A N 1
ATOM 1369 C CA . PRO A 1 173 ? -7.597 2.860 3.736 1.00 80.44 173 PRO A CA 1
ATOM 1370 C C . PRO A 1 173 ? -7.260 2.649 2.246 1.00 80.44 173 PRO A C 1
ATOM 1372 O O . PRO A 1 173 ? -7.204 3.618 1.489 1.00 80.44 173 PRO A O 1
ATOM 1375 N N . LEU A 1 174 ? -7.032 1.396 1.836 1.00 80.12 174 LEU A N 1
ATOM 1376 C CA . LEU A 1 174 ? -6.947 1.018 0.420 1.00 80.12 174 LEU A CA 1
ATOM 1377 C C . LEU A 1 174 ? -8.290 0.439 -0.032 1.00 80.12 174 LEU A C 1
ATOM 1379 O O . LEU A 1 174 ? -8.884 -0.328 0.732 1.00 80.12 174 LEU A O 1
ATOM 1383 N N . PRO A 1 175 ? -8.739 0.711 -1.267 1.00 83.00 175 PRO A N 1
ATOM 1384 C CA . PRO A 1 175 ? -9.847 -0.034 -1.845 1.00 83.00 175 PRO A CA 1
ATOM 1385 C C . PRO A 1 175 ? -9.462 -1.517 -1.990 1.00 83.00 175 PRO A C 1
ATOM 1387 O O . PRO A 1 175 ? -8.312 -1.851 -2.289 1.00 83.00 175 PRO A O 1
ATOM 1390 N N . ALA A 1 176 ? -10.429 -2.416 -1.785 1.00 80.94 176 ALA A N 1
ATOM 1391 C CA . ALA A 1 176 ? -10.234 -3.868 -1.845 1.00 80.94 176 ALA A CA 1
ATOM 1392 C C . ALA A 1 176 ? -9.457 -4.375 -3.086 1.00 80.94 176 ALA A C 1
ATOM 1394 O O . ALA A 1 176 ? -8.529 -5.172 -2.896 1.00 80.94 176 ALA A O 1
ATOM 1395 N N . PRO A 1 177 ? -9.745 -3.923 -4.329 1.00 86.62 177 PRO A N 1
ATOM 1396 C CA . PRO A 1 177 ? -8.991 -4.362 -5.509 1.00 86.62 177 PRO A CA 1
ATOM 1397 C C . PRO A 1 177 ? -7.527 -3.904 -5.490 1.00 86.62 177 PRO A C 1
ATOM 1399 O O . PRO A 1 177 ? -6.629 -4.675 -5.828 1.00 86.62 177 PRO A O 1
ATOM 1402 N N . GLU A 1 178 ? -7.257 -2.677 -5.037 1.00 87.50 178 GLU A N 1
ATOM 1403 C CA . GLU A 1 178 ? -5.894 -2.143 -4.960 1.00 87.50 178 GLU A CA 1
ATOM 1404 C C . GLU A 1 178 ? -5.070 -2.842 -3.875 1.00 87.50 178 GLU A C 1
ATOM 1406 O O . GLU A 1 178 ? -3.898 -3.146 -4.094 1.00 87.50 178 GLU A O 1
ATOM 1411 N N . LYS A 1 179 ? -5.687 -3.174 -2.731 1.00 88.12 179 LYS A N 1
ATOM 1412 C CA . LYS A 1 179 ? -5.039 -3.985 -1.690 1.00 88.12 179 LYS A CA 1
ATOM 1413 C C . LYS A 1 179 ? -4.574 -5.326 -2.267 1.00 88.12 179 LYS A C 1
ATOM 1415 O O . LYS A 1 179 ? -3.398 -5.665 -2.145 1.00 88.12 179 LYS A O 1
ATOM 1420 N N . LYS A 1 180 ? -5.475 -6.057 -2.936 1.00 87.31 180 LYS A N 1
ATOM 1421 C CA . LYS A 1 180 ? -5.163 -7.350 -3.570 1.00 87.31 180 LYS A CA 1
ATOM 1422 C C . LYS A 1 180 ? -4.039 -7.213 -4.603 1.00 87.31 180 LYS A C 1
ATOM 1424 O O . LYS A 1 180 ? -3.120 -8.031 -4.615 1.00 87.31 180 LYS A O 1
ATOM 1429 N N . ALA A 1 181 ? -4.083 -6.166 -5.429 1.00 91.75 181 ALA A N 1
ATOM 1430 C CA . ALA A 1 181 ? -3.044 -5.879 -6.414 1.00 91.75 181 ALA A CA 1
ATOM 1431 C C . ALA A 1 181 ? -1.671 -5.646 -5.768 1.00 91.75 181 ALA A C 1
ATOM 1433 O O . ALA A 1 181 ? -0.681 -6.221 -6.213 1.00 91.75 181 ALA A O 1
ATOM 1434 N N . LEU A 1 182 ? -1.597 -4.830 -4.715 1.00 91.94 182 LEU A N 1
ATOM 1435 C CA . LEU A 1 182 ? -0.335 -4.489 -4.055 1.00 91.94 182 LEU A CA 1
ATOM 1436 C C . LEU A 1 182 ? 0.241 -5.647 -3.235 1.00 91.94 182 LEU A C 1
ATOM 1438 O O . LEU A 1 182 ? 1.460 -5.822 -3.209 1.00 91.94 182 LEU A O 1
ATOM 1442 N N . ASP A 1 183 ? -0.609 -6.467 -2.613 1.00 91.44 183 ASP A N 1
ATOM 1443 C CA . ASP A 1 183 ? -0.177 -7.690 -1.932 1.00 91.44 183 ASP A CA 1
ATOM 1444 C C . ASP A 1 183 ? 0.400 -8.699 -2.942 1.00 91.44 183 ASP A C 1
ATOM 1446 O O . ASP A 1 183 ? 1.482 -9.244 -2.715 1.00 91.44 183 ASP A O 1
ATOM 1450 N N . ALA A 1 184 ? -0.250 -8.883 -4.098 1.00 90.38 184 ALA A N 1
ATOM 1451 C CA . ALA A 1 184 ? 0.279 -9.708 -5.185 1.00 90.38 184 ALA A CA 1
ATOM 1452 C C . ALA A 1 184 ? 1.586 -9.131 -5.756 1.00 90.38 184 ALA A C 1
ATOM 1454 O O . ALA A 1 184 ? 2.570 -9.861 -5.900 1.00 90.38 184 ALA A O 1
ATOM 1455 N N . ALA A 1 185 ? 1.632 -7.818 -6.008 1.00 93.38 185 ALA A N 1
ATOM 1456 C CA . ALA A 1 185 ? 2.805 -7.125 -6.533 1.00 93.38 185 ALA A CA 1
ATOM 1457 C C . ALA A 1 185 ? 4.016 -7.268 -5.609 1.00 93.38 185 ALA A C 1
ATOM 1459 O O . ALA A 1 185 ? 5.131 -7.425 -6.099 1.00 93.38 185 ALA A O 1
ATOM 1460 N N . PHE A 1 186 ? 3.822 -7.274 -4.288 1.00 95.00 186 PHE A N 1
ATOM 1461 C CA . PHE A 1 186 ? 4.914 -7.427 -3.328 1.00 95.00 186 PHE A CA 1
ATOM 1462 C C . PHE A 1 186 ? 5.639 -8.776 -3.451 1.00 95.00 186 PHE A C 1
ATOM 1464 O O . PHE A 1 186 ? 6.862 -8.813 -3.334 1.00 95.00 186 PHE A O 1
ATOM 1471 N N . LEU A 1 187 ? 4.933 -9.882 -3.725 1.00 93.88 187 LEU A N 1
ATOM 1472 C CA . LEU A 1 187 ? 5.605 -11.161 -4.002 1.00 93.88 187 LEU A CA 1
ATOM 1473 C C . LEU A 1 187 ? 6.062 -11.254 -5.454 1.00 93.88 187 LEU A C 1
ATOM 1475 O O . LEU A 1 187 ? 7.156 -11.747 -5.721 1.00 93.88 187 LEU A O 1
ATOM 1479 N N . ALA A 1 188 ? 5.217 -10.824 -6.391 1.00 93.50 188 ALA A N 1
ATOM 1480 C CA . ALA A 1 188 ? 5.474 -10.989 -7.813 1.00 93.50 188 ALA A CA 1
ATOM 1481 C C . ALA A 1 188 ? 6.730 -10.226 -8.243 1.00 93.50 188 ALA A C 1
ATOM 1483 O O . ALA A 1 188 ? 7.553 -10.787 -8.960 1.00 93.50 188 ALA A O 1
ATOM 1484 N N . THR A 1 189 ? 6.921 -9.000 -7.747 1.00 94.56 189 THR A N 1
ATOM 1485 C CA . THR A 1 189 ? 8.148 -8.226 -7.993 1.00 94.56 189 THR A CA 1
ATOM 1486 C C . THR A 1 189 ? 9.369 -8.898 -7.378 1.00 94.56 189 THR A C 1
ATOM 1488 O O . THR A 1 189 ? 10.369 -9.030 -8.061 1.00 94.56 189 THR A O 1
ATOM 1491 N N . LEU A 1 190 ? 9.295 -9.445 -6.157 1.00 95.12 190 LEU A N 1
ATOM 1492 C CA . LEU A 1 190 ? 10.426 -10.178 -5.570 1.00 95.12 190 LEU A CA 1
ATOM 1493 C C . LEU A 1 190 ? 10.844 -11.380 -6.428 1.00 95.12 190 LEU A C 1
ATOM 1495 O O . LEU A 1 190 ? 12.028 -11.593 -6.685 1.00 95.12 190 LEU A O 1
ATOM 1499 N N . VAL A 1 191 ? 9.869 -12.176 -6.871 1.00 95.06 191 VAL A N 1
ATOM 1500 C CA . VAL A 1 191 ? 10.121 -13.335 -7.736 1.00 95.06 191 VAL A CA 1
ATOM 1501 C C . VAL A 1 191 ? 10.672 -12.884 -9.089 1.00 95.06 191 VAL A C 1
ATOM 1503 O O . VAL A 1 191 ? 11.627 -13.484 -9.580 1.00 95.06 191 VAL A O 1
ATOM 1506 N N . ALA A 1 192 ? 10.117 -11.821 -9.671 1.00 93.62 192 ALA A N 1
ATOM 1507 C CA . ALA A 1 192 ? 10.568 -11.260 -10.937 1.00 93.62 192 ALA A CA 1
ATOM 1508 C C . ALA A 1 192 ? 12.000 -10.719 -10.846 1.00 93.62 192 ALA A C 1
ATOM 1510 O O . ALA A 1 192 ? 12.841 -11.139 -11.636 1.00 93.62 192 ALA A O 1
ATOM 1511 N N . SER A 1 193 ? 12.323 -9.899 -9.844 1.00 93.88 193 SER A N 1
ATOM 1512 C CA . SER A 1 193 ? 13.668 -9.354 -9.632 1.00 93.88 193 SER A CA 1
ATOM 1513 C C . SER A 1 193 ? 14.711 -10.443 -9.339 1.00 93.88 193 SER A C 1
ATOM 1515 O O . SER A 1 193 ? 15.882 -10.279 -9.680 1.00 93.88 193 SER A O 1
ATOM 1517 N N . LEU A 1 194 ? 14.313 -11.579 -8.749 1.00 94.94 194 LEU A N 1
ATOM 1518 C CA . LEU A 1 194 ? 15.191 -12.742 -8.562 1.00 94.94 194 LEU A CA 1
ATOM 1519 C C . LEU A 1 194 ? 15.359 -13.578 -9.840 1.00 94.94 194 LEU A C 1
ATOM 1521 O O . LEU A 1 194 ? 16.443 -14.106 -10.084 1.00 94.94 194 LEU A O 1
ATOM 1525 N N . ALA A 1 195 ? 14.306 -13.723 -10.647 1.00 94.62 195 ALA A N 1
ATOM 1526 C CA . ALA A 1 195 ? 14.312 -14.559 -11.848 1.00 94.62 195 ALA A CA 1
ATOM 1527 C C . ALA A 1 195 ? 14.879 -13.840 -13.088 1.00 94.62 195 ALA A C 1
ATOM 1529 O O . ALA A 1 195 ? 15.527 -14.461 -13.933 1.00 94.62 195 ALA A O 1
ATOM 1530 N N . ALA A 1 196 ? 14.657 -12.533 -13.208 1.00 94.06 196 ALA A N 1
ATOM 1531 C CA . ALA A 1 196 ? 15.024 -11.745 -14.379 1.00 94.06 196 ALA A CA 1
ATOM 1532 C C . ALA A 1 196 ? 16.534 -11.754 -14.703 1.00 94.06 196 ALA A C 1
ATOM 1534 O O . ALA A 1 196 ? 16.851 -11.902 -15.887 1.00 94.06 196 ALA A O 1
ATOM 1535 N N . PRO A 1 197 ? 17.471 -11.724 -13.724 1.00 92.62 197 PRO A N 1
ATOM 1536 C CA . PRO A 1 197 ? 18.913 -11.827 -13.984 1.00 92.62 197 PRO A CA 1
ATOM 1537 C C . PRO A 1 197 ? 19.349 -13.085 -14.754 1.00 92.62 197 PRO A C 1
ATOM 1539 O O . PRO A 1 197 ? 20.398 -13.089 -15.408 1.00 92.62 197 PRO A O 1
ATOM 1542 N N . PHE A 1 198 ? 18.562 -14.167 -14.693 1.00 94.25 198 PHE A N 1
ATOM 1543 C CA . PHE A 1 198 ? 18.840 -15.393 -15.446 1.00 94.25 198 PHE A CA 1
ATOM 1544 C C . PHE A 1 198 ? 18.502 -15.257 -16.936 1.00 94.25 198 PHE A C 1
ATOM 1546 O O . PHE A 1 198 ? 19.124 -15.927 -17.760 1.00 94.25 198 PHE A O 1
ATOM 1553 N N . ALA A 1 199 ? 17.557 -14.381 -17.286 1.00 94.62 199 ALA A N 1
ATOM 1554 C CA . ALA A 1 199 ? 17.148 -14.119 -18.663 1.00 94.62 199 ALA A CA 1
ATOM 1555 C C . ALA A 1 199 ? 17.909 -12.932 -19.275 1.00 94.62 199 ALA A C 1
ATOM 1557 O O . ALA A 1 199 ? 18.402 -13.024 -20.398 1.00 94.62 199 ALA A O 1
ATOM 1558 N N . THR A 1 200 ? 18.040 -11.831 -18.533 1.00 94.75 200 THR A N 1
ATOM 1559 C CA . THR A 1 200 ? 18.739 -10.617 -18.966 1.00 94.75 200 THR A CA 1
ATOM 1560 C C . THR A 1 200 ? 19.649 -10.102 -17.860 1.00 94.75 200 THR A C 1
ATOM 1562 O O . THR A 1 200 ? 19.282 -10.088 -16.693 1.00 94.75 200 THR A O 1
ATOM 1565 N N . LYS A 1 201 ? 20.858 -9.675 -18.228 1.00 93.19 201 LYS A N 1
ATOM 1566 C CA . LYS A 1 201 ? 21.814 -9.052 -17.297 1.00 93.19 201 LYS A CA 1
ATOM 1567 C C . LYS A 1 201 ? 21.733 -7.526 -17.314 1.00 93.19 201 LYS A C 1
ATOM 1569 O O . LYS A 1 201 ? 22.489 -6.883 -16.596 1.00 93.19 201 LYS A O 1
ATOM 1574 N N . ASP A 1 202 ? 20.865 -6.959 -18.151 1.00 94.75 202 ASP A N 1
ATOM 1575 C CA . ASP A 1 202 ? 20.688 -5.516 -18.266 1.00 94.75 202 ASP A CA 1
ATOM 1576 C C . ASP A 1 202 ? 19.729 -4.990 -17.178 1.00 94.75 202 ASP A C 1
ATOM 1578 O O . ASP A 1 202 ? 18.551 -5.359 -17.194 1.00 94.75 202 ASP A O 1
ATOM 1582 N N . PRO A 1 203 ? 20.185 -4.119 -16.251 1.00 95.25 203 PRO A N 1
ATOM 1583 C CA . PRO A 1 203 ? 19.334 -3.557 -15.202 1.00 95.25 203 PRO A CA 1
ATOM 1584 C C . PRO A 1 203 ? 18.122 -2.787 -15.742 1.00 95.25 203 PRO A C 1
ATOM 1586 O O . PRO A 1 203 ? 17.052 -2.842 -15.140 1.00 95.25 203 PRO A O 1
ATOM 1589 N N . GLY A 1 204 ? 18.265 -2.101 -16.883 1.00 95.56 204 GLY A N 1
ATOM 1590 C CA . GLY A 1 204 ? 17.177 -1.342 -17.508 1.00 95.56 204 GLY A CA 1
ATOM 1591 C C . GLY A 1 204 ? 16.043 -2.243 -18.005 1.00 95.56 204 GLY A C 1
ATOM 1592 O O . GLY A 1 204 ? 14.867 -1.938 -17.797 1.00 95.56 204 GLY A O 1
ATOM 1593 N N . ALA A 1 205 ? 16.384 -3.386 -18.603 1.00 96.12 205 ALA A N 1
ATOM 1594 C CA . ALA A 1 205 ? 15.413 -4.409 -18.975 1.00 96.12 205 ALA A CA 1
ATOM 1595 C C . ALA A 1 205 ? 14.709 -5.022 -17.751 1.00 96.12 205 ALA A C 1
ATOM 1597 O O . ALA A 1 205 ? 13.490 -5.179 -17.778 1.00 96.12 205 ALA A O 1
ATOM 1598 N N . ILE A 1 206 ? 15.443 -5.330 -16.671 1.00 95.75 206 ILE A N 1
ATOM 1599 C CA . ILE A 1 206 ? 14.853 -5.880 -15.431 1.00 95.75 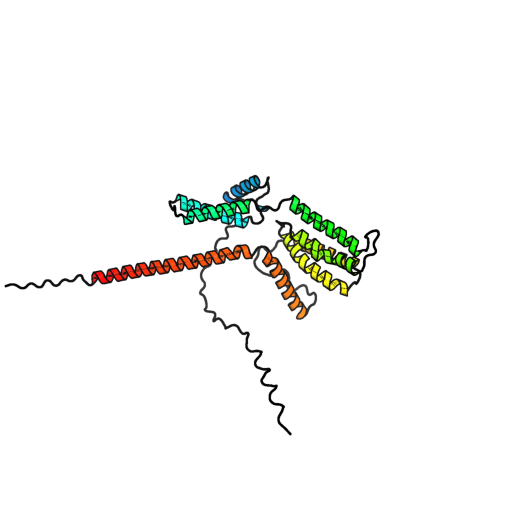206 ILE A CA 1
ATOM 1600 C C . ILE A 1 206 ? 13.871 -4.881 -14.811 1.00 95.75 206 ILE A C 1
ATOM 1602 O O . ILE A 1 206 ? 12.773 -5.262 -14.414 1.00 95.75 206 ILE A O 1
ATOM 1606 N N . TRP A 1 207 ? 14.212 -3.592 -14.813 1.00 97.19 207 TRP A N 1
ATOM 1607 C CA . TRP A 1 207 ? 13.325 -2.537 -14.326 1.00 97.19 207 TRP A CA 1
ATOM 1608 C C . TRP A 1 207 ? 11.965 -2.533 -15.042 1.00 97.19 207 TRP A C 1
ATOM 1610 O O . TRP A 1 207 ? 10.926 -2.378 -14.401 1.00 97.19 207 TRP A O 1
ATOM 1620 N N . TRP A 1 208 ? 11.949 -2.747 -16.363 1.00 97.19 208 TRP A N 1
ATOM 1621 C CA . TRP A 1 208 ? 10.699 -2.856 -17.123 1.00 97.19 208 TRP A CA 1
ATOM 1622 C C . TRP A 1 208 ? 9.930 -4.138 -16.827 1.00 97.19 208 TRP A C 1
ATOM 1624 O O . TRP A 1 208 ? 8.701 -4.104 -16.819 1.00 97.19 208 TRP A O 1
ATOM 1634 N N . VAL A 1 209 ? 10.623 -5.250 -16.567 1.00 96.88 209 VAL A N 1
ATOM 1635 C CA . VAL A 1 209 ? 9.971 -6.482 -16.103 1.00 96.88 209 VAL A CA 1
ATOM 1636 C C . VAL A 1 209 ? 9.215 -6.201 -14.807 1.00 96.88 209 VAL A C 1
ATOM 1638 O O . VAL A 1 209 ? 8.024 -6.497 -14.735 1.00 96.88 209 VAL A O 1
ATOM 1641 N N . ASP A 1 210 ? 9.856 -5.559 -13.830 1.00 96.56 210 ASP A N 1
ATOM 1642 C CA . ASP A 1 210 ? 9.216 -5.216 -12.557 1.00 96.56 210 ASP A CA 1
ATOM 1643 C C . ASP A 1 210 ? 8.042 -4.241 -12.754 1.00 96.56 210 ASP A C 1
ATOM 1645 O O . ASP A 1 210 ? 6.958 -4.463 -12.210 1.00 96.56 210 ASP A O 1
ATOM 1649 N N . ALA A 1 211 ? 8.196 -3.223 -13.609 1.00 96.50 211 ALA A N 1
ATOM 1650 C CA . ALA A 1 211 ? 7.121 -2.288 -13.945 1.00 96.50 211 ALA A CA 1
ATOM 1651 C C . ALA A 1 211 ? 5.901 -2.990 -14.574 1.00 96.50 211 ALA A C 1
ATOM 1653 O O . ALA A 1 211 ? 4.758 -2.738 -14.182 1.00 96.50 211 ALA A O 1
ATOM 1654 N N . VAL A 1 212 ? 6.132 -3.900 -15.528 1.00 97.25 212 VAL A N 1
ATOM 1655 C CA . VAL A 1 212 ? 5.075 -4.698 -16.169 1.00 97.25 212 VAL A CA 1
ATOM 1656 C C . VAL A 1 212 ? 4.426 -5.643 -15.164 1.00 97.25 212 VAL A C 1
ATOM 1658 O O . VAL A 1 212 ? 3.208 -5.791 -15.186 1.00 97.25 212 VAL A O 1
ATOM 1661 N N . VAL A 1 213 ? 5.196 -6.249 -14.259 1.00 96.38 213 VAL A N 1
ATOM 1662 C CA . VAL A 1 213 ? 4.671 -7.126 -13.205 1.00 96.38 213 VAL A CA 1
ATOM 1663 C C . VAL A 1 213 ? 3.756 -6.358 -12.254 1.00 96.38 213 VAL A C 1
ATOM 1665 O O . VAL A 1 213 ? 2.650 -6.822 -11.977 1.00 96.38 213 VAL A O 1
ATOM 1668 N N . VAL A 1 214 ? 4.158 -5.168 -11.798 1.00 95.38 214 VAL A N 1
ATOM 1669 C CA . VAL A 1 214 ? 3.290 -4.311 -10.974 1.00 95.38 214 VAL A CA 1
ATOM 1670 C C . VAL A 1 214 ? 2.035 -3.914 -11.749 1.00 95.38 214 VAL A C 1
ATOM 1672 O O . VAL A 1 214 ? 0.929 -4.049 -11.225 1.00 95.38 214 VAL A O 1
ATOM 1675 N N . GLY A 1 215 ? 2.181 -3.496 -13.009 1.00 95.25 215 GLY A N 1
ATOM 1676 C CA . GLY A 1 215 ? 1.053 -3.167 -13.881 1.00 95.25 215 GLY A CA 1
ATOM 1677 C C . GLY A 1 215 ? 0.089 -4.341 -14.081 1.00 95.25 215 GLY A C 1
ATOM 1678 O O . GLY A 1 215 ? -1.123 -4.160 -14.002 1.00 95.25 215 GLY A O 1
ATOM 1679 N N . ALA A 1 216 ? 0.610 -5.556 -14.256 1.00 94.81 216 ALA A N 1
ATOM 1680 C CA . ALA A 1 216 ? -0.177 -6.778 -14.380 1.00 94.81 216 ALA A CA 1
ATOM 1681 C C . ALA A 1 216 ? -0.904 -7.132 -13.076 1.00 94.81 216 ALA A C 1
ATOM 1683 O O . ALA A 1 216 ? -2.051 -7.566 -13.123 1.00 94.81 216 ALA A O 1
ATOM 1684 N N . CYS A 1 217 ? -0.287 -6.900 -11.914 1.00 93.88 217 CYS A N 1
ATOM 1685 C CA . CYS A 1 217 ? -0.944 -7.087 -10.618 1.00 93.88 217 CYS A CA 1
ATOM 1686 C C . CYS A 1 217 ? -2.079 -6.077 -10.406 1.00 93.88 217 CYS A C 1
ATOM 1688 O O . CYS A 1 217 ? -3.144 -6.448 -9.917 1.00 93.88 217 CYS A O 1
ATOM 1690 N N . TYR A 1 218 ? -1.888 -4.821 -10.822 1.00 92.88 218 TYR A N 1
ATOM 1691 C CA . TYR A 1 218 ? -2.956 -3.817 -10.837 1.00 92.88 218 TYR A CA 1
ATOM 1692 C C . TYR A 1 218 ? -4.083 -4.210 -11.795 1.00 92.88 218 TYR A C 1
ATOM 1694 O O . TYR A 1 218 ? -5.247 -4.194 -11.403 1.00 92.88 218 TYR A O 1
ATOM 1702 N N . ALA A 1 219 ? -3.755 -4.638 -13.015 1.00 92.69 219 ALA A N 1
ATOM 1703 C CA . ALA A 1 219 ? -4.745 -5.141 -13.961 1.00 92.69 219 ALA A CA 1
ATOM 1704 C C . ALA A 1 219 ? -5.516 -6.337 -13.380 1.00 92.69 219 ALA A C 1
ATOM 1706 O O . ALA A 1 219 ? -6.737 -6.366 -13.461 1.00 92.69 219 ALA A O 1
ATOM 1707 N N . TYR A 1 220 ? -4.831 -7.275 -12.721 1.00 89.31 220 TYR A N 1
ATOM 1708 C CA . TYR A 1 220 ? -5.459 -8.401 -12.031 1.00 89.31 220 TYR A CA 1
ATOM 1709 C C . TYR A 1 220 ? -6.411 -7.944 -10.918 1.00 89.31 220 TYR A C 1
ATOM 1711 O O . TYR A 1 220 ? -7.537 -8.420 -10.859 1.00 89.31 220 TYR A O 1
ATOM 1719 N N . GLY A 1 221 ? -6.006 -6.990 -10.075 1.00 87.81 221 GLY A N 1
ATOM 1720 C CA . GLY A 1 221 ? -6.854 -6.490 -8.989 1.00 87.81 221 GLY A CA 1
ATOM 1721 C C . GLY A 1 221 ? -8.148 -5.822 -9.464 1.00 87.81 221 GLY A C 1
ATOM 1722 O O . GLY A 1 221 ? -9.168 -5.968 -8.801 1.00 87.81 221 GLY A O 1
ATOM 1723 N N . TYR A 1 222 ? -8.118 -5.124 -10.605 1.00 86.94 222 TYR A N 1
ATOM 1724 C CA . TYR A 1 222 ? -9.273 -4.389 -11.143 1.00 86.94 222 TYR A CA 1
ATOM 1725 C C . TYR A 1 222 ? -10.095 -5.157 -12.192 1.00 86.94 222 TYR A C 1
ATOM 1727 O O . TYR A 1 222 ? -11.254 -4.814 -12.409 1.00 86.94 222 TYR A O 1
ATOM 1735 N N . LEU A 1 223 ? -9.516 -6.154 -12.869 1.00 86.38 223 LEU A N 1
ATOM 1736 C CA . LEU A 1 223 ? -10.198 -6.949 -13.904 1.00 86.38 223 LEU A CA 1
ATOM 1737 C C . LEU A 1 223 ? -10.649 -8.325 -13.414 1.00 86.38 223 LEU A C 1
ATOM 1739 O O . LEU A 1 223 ? -11.440 -8.970 -14.104 1.00 86.38 223 LEU A O 1
ATOM 1743 N N . ALA A 1 224 ? -10.147 -8.805 -12.273 1.00 76.56 224 ALA A N 1
ATOM 1744 C CA . ALA A 1 224 ? -10.664 -10.032 -11.686 1.00 76.56 224 ALA A CA 1
ATOM 1745 C C . ALA A 1 224 ? -12.160 -9.831 -11.380 1.00 76.56 224 ALA A C 1
ATOM 1747 O O . ALA A 1 224 ? -12.498 -8.876 -10.675 1.00 76.56 224 ALA A O 1
ATOM 1748 N N . PRO A 1 225 ? -13.058 -10.675 -11.926 1.00 52.84 225 PRO A N 1
ATOM 1749 C CA . PRO A 1 225 ? -14.488 -10.530 -11.704 1.00 52.84 225 PRO A CA 1
ATOM 1750 C C . PRO A 1 225 ? -14.782 -10.538 -10.203 1.00 52.84 225 PRO A C 1
ATOM 1752 O O . PRO A 1 225 ? -14.222 -11.339 -9.452 1.00 52.84 225 PRO A O 1
ATOM 1755 N N . GLU A 1 226 ? -15.674 -9.645 -9.781 1.00 49.97 226 GLU A N 1
ATOM 1756 C CA . GLU A 1 226 ? -16.154 -9.454 -8.405 1.00 49.97 226 GLU A CA 1
ATOM 1757 C C . GLU A 1 226 ? -17.069 -10.612 -7.953 1.00 49.97 226 GLU A C 1
ATOM 1759 O O . GLU A 1 226 ? -18.095 -10.431 -7.311 1.00 49.97 226 GLU A O 1
ATOM 1764 N N . SER A 1 227 ? -16.720 -11.839 -8.332 1.00 38.41 227 SER A N 1
ATOM 1765 C CA . SER A 1 227 ? -17.360 -13.073 -7.903 1.00 38.41 227 SER A CA 1
ATOM 1766 C C . SER A 1 227 ? -16.456 -13.759 -6.887 1.00 38.41 227 SER A C 1
ATOM 1768 O O . SER A 1 227 ? -15.712 -14.671 -7.243 1.00 38.41 227 SER A O 1
ATOM 1770 N N . ALA A 1 228 ? -16.468 -13.262 -5.652 1.00 39.78 228 ALA A N 1
ATOM 1771 C CA . ALA A 1 228 ? -16.217 -14.060 -4.451 1.00 39.78 228 ALA A CA 1
ATOM 1772 C C . ALA A 1 228 ? -16.403 -13.183 -3.207 1.00 39.78 228 ALA A C 1
ATOM 1774 O O . ALA A 1 228 ? -15.435 -12.784 -2.561 1.00 39.78 228 ALA A O 1
ATOM 1775 N N . ASP A 1 229 ? -17.666 -12.919 -2.883 1.00 39.16 229 ASP A N 1
ATOM 1776 C CA . ASP A 1 229 ? -18.116 -12.869 -1.486 1.00 39.16 229 ASP A CA 1
ATOM 1777 C C . ASP A 1 229 ? -18.561 -14.279 -1.039 1.00 39.16 229 ASP A C 1
ATOM 1779 O O . ASP A 1 229 ? -19.505 -14.482 -0.285 1.00 39.16 229 ASP A O 1
ATOM 1783 N N . SER A 1 230 ? -17.899 -15.296 -1.585 1.00 35.00 230 SER A N 1
ATOM 1784 C CA . SER A 1 230 ? -18.138 -16.697 -1.301 1.00 35.00 230 SER A CA 1
ATOM 1785 C C . SER A 1 230 ? -16.875 -17.269 -0.684 1.00 35.00 230 SER A C 1
ATOM 1787 O O . SER A 1 230 ? -15.789 -17.177 -1.265 1.00 35.00 230 SER A O 1
ATOM 1789 N N . ASP A 1 231 ? -17.050 -17.872 0.488 1.00 40.38 231 ASP A N 1
ATOM 1790 C CA . ASP A 1 231 ? -16.271 -19.030 0.903 1.00 40.38 231 ASP A CA 1
ATOM 1791 C C . ASP A 1 231 ? -15.941 -19.926 -0.311 1.00 40.38 231 ASP A C 1
ATOM 1793 O O . ASP A 1 231 ? -16.734 -20.044 -1.247 1.00 40.38 231 ASP A O 1
ATOM 1797 N N . ASP A 1 232 ? -14.769 -20.555 -0.256 1.00 36.62 232 ASP A N 1
ATOM 1798 C CA . ASP A 1 232 ? -14.150 -21.419 -1.271 1.00 36.62 232 ASP A CA 1
ATOM 1799 C C . ASP A 1 232 ? -13.437 -20.659 -2.413 1.00 36.62 232 ASP A C 1
ATOM 1801 O O . ASP A 1 232 ? -14.008 -20.022 -3.292 1.00 36.62 232 ASP A O 1
ATOM 1805 N N . ASP A 1 233 ? -12.106 -20.545 -2.362 1.00 40.25 233 ASP A N 1
ATOM 1806 C CA . ASP A 1 233 ? -11.205 -21.580 -2.888 1.00 40.25 233 ASP A CA 1
ATOM 1807 C C . ASP A 1 233 ? -11.627 -22.012 -4.302 1.00 40.25 233 ASP A C 1
ATOM 1809 O O . ASP A 1 233 ? -12.338 -22.991 -4.400 1.00 40.25 233 ASP A O 1
ATOM 1813 N N . ASP A 1 234 ? -11.229 -21.286 -5.365 1.00 39.03 234 ASP A N 1
ATOM 1814 C CA . ASP A 1 234 ? -10.940 -21.841 -6.719 1.00 39.03 234 ASP A CA 1
ATOM 1815 C C . ASP A 1 234 ? -10.659 -20.773 -7.812 1.00 39.03 234 ASP A C 1
ATOM 1817 O O . ASP A 1 234 ? -10.926 -20.966 -8.995 1.00 39.03 234 ASP A O 1
ATOM 1821 N N . VAL A 1 235 ? -10.017 -19.641 -7.484 1.00 43.75 235 VAL A N 1
ATOM 1822 C CA . VAL A 1 235 ? -9.608 -18.652 -8.520 1.00 43.75 235 VAL A CA 1
ATOM 1823 C C . VAL A 1 235 ? -8.451 -19.157 -9.414 1.00 43.75 235 VAL A C 1
ATOM 1825 O O . VAL A 1 235 ? -8.138 -18.550 -10.432 1.00 43.75 235 VAL A O 1
ATOM 1828 N N . PHE A 1 236 ? -7.838 -20.302 -9.098 1.00 39.91 236 PHE A N 1
ATOM 1829 C CA . PHE A 1 236 ? -6.858 -20.969 -9.965 1.00 39.91 236 PHE A CA 1
ATOM 1830 C C . PHE A 1 236 ? -7.096 -22.487 -9.980 1.00 39.91 236 PHE A C 1
ATOM 1832 O O . PHE A 1 236 ? -6.260 -23.271 -9.523 1.00 39.91 236 PHE A O 1
ATOM 1839 N N . ASP A 1 237 ? -8.257 -22.902 -10.506 1.00 36.22 237 ASP A N 1
ATOM 1840 C CA . ASP A 1 237 ? -8.450 -24.285 -10.940 1.00 36.22 237 ASP A CA 1
ATOM 1841 C C . ASP A 1 237 ? -7.412 -24.626 -12.023 1.00 36.22 237 ASP A C 1
ATOM 1843 O O . ASP A 1 237 ? -7.192 -23.911 -13.004 1.00 36.22 237 ASP A O 1
ATOM 1847 N N . SER A 1 238 ? -6.779 -25.766 -11.794 1.00 41.38 238 SER A N 1
ATOM 1848 C CA . SER A 1 238 ? -5.754 -26.506 -12.529 1.00 41.38 238 SER A CA 1
ATOM 1849 C C . SER A 1 238 ? -5.977 -26.743 -14.033 1.00 41.38 238 SER A C 1
ATOM 1851 O O . SER A 1 238 ? -5.273 -27.552 -14.643 1.00 41.38 238 SER A O 1
ATOM 1853 N N . LYS A 1 239 ? -6.932 -26.060 -14.666 1.00 36.03 239 LYS A N 1
ATOM 1854 C CA . LYS A 1 239 ? -7.393 -26.364 -16.021 1.00 36.03 239 LYS A CA 1
ATOM 1855 C C . LYS A 1 239 ? -6.737 -25.540 -17.125 1.00 36.03 239 LYS A C 1
ATOM 1857 O O . LYS A 1 239 ? -6.756 -25.967 -18.278 1.00 36.03 239 LYS A O 1
ATOM 1862 N N . THR A 1 240 ? -6.073 -24.429 -16.806 1.00 38.72 240 THR A N 1
ATOM 1863 C CA . THR A 1 240 ? -5.154 -23.773 -17.749 1.00 38.72 240 THR A CA 1
ATOM 1864 C C . THR A 1 240 ? -3.745 -24.298 -17.512 1.00 38.72 240 THR A C 1
ATOM 1866 O O . THR A 1 240 ? -2.957 -23.725 -16.762 1.00 38.72 240 THR A O 1
ATOM 1869 N N . GLY A 1 241 ? -3.456 -25.447 -18.123 1.00 42.53 241 GLY A N 1
ATOM 1870 C CA . GLY A 1 241 ? -2.152 -26.091 -18.075 1.00 42.53 241 GLY A CA 1
ATOM 1871 C C . GLY A 1 241 ? -1.047 -25.182 -18.611 1.00 42.53 241 GLY A C 1
ATOM 1872 O O . GLY A 1 241 ? -0.834 -25.094 -19.817 1.00 42.53 241 GLY A O 1
ATOM 1873 N N . VAL A 1 242 ? -0.303 -24.561 -17.700 1.00 35.28 242 VAL A N 1
ATOM 1874 C CA . VAL A 1 242 ? 1.047 -24.056 -17.955 1.00 35.28 242 VAL A CA 1
ATOM 1875 C C . VAL A 1 242 ? 1.971 -24.812 -17.008 1.00 35.28 242 VAL A C 1
ATOM 1877 O O . VAL A 1 242 ? 1.787 -24.816 -15.794 1.00 35.28 242 VAL A O 1
ATOM 1880 N N . GLY A 1 243 ? 2.880 -25.568 -17.621 1.00 43.38 243 GLY A N 1
ATOM 1881 C CA . GLY A 1 243 ? 3.583 -26.716 -17.059 1.00 43.38 243 GLY A CA 1
ATOM 1882 C C . GLY A 1 243 ? 4.223 -26.533 -15.683 1.00 43.38 243 GLY A C 1
ATOM 1883 O O . GLY A 1 243 ? 4.894 -25.548 -15.396 1.00 43.38 243 GLY A O 1
ATOM 1884 N N . GLY A 1 244 ? 4.113 -27.577 -14.864 1.00 36.19 244 GLY A N 1
ATOM 1885 C CA . GLY A 1 244 ? 4.933 -27.725 -13.671 1.00 36.19 244 GLY A CA 1
ATOM 1886 C C . GLY A 1 244 ? 4.592 -29.010 -12.937 1.00 36.19 244 GLY A C 1
ATOM 1887 O O . GLY A 1 244 ? 3.533 -29.102 -12.330 1.00 36.19 244 GLY A O 1
ATOM 1888 N N . GLY A 1 245 ? 5.483 -30.006 -12.993 1.00 41.06 245 GLY A N 1
ATOM 1889 C CA . GLY A 1 245 ? 5.370 -31.239 -12.207 1.00 41.06 245 GLY A CA 1
ATOM 1890 C C . GLY A 1 245 ? 5.378 -30.990 -10.689 1.00 41.06 245 GLY A C 1
ATOM 1891 O O . GLY A 1 245 ? 5.231 -29.863 -10.227 1.00 41.06 245 GLY A O 1
ATOM 1892 N N . ALA A 1 246 ? 5.605 -32.037 -9.890 1.00 47.38 246 ALA A N 1
ATOM 1893 C CA . ALA A 1 246 ? 5.527 -32.002 -8.418 1.00 47.38 246 ALA A CA 1
ATOM 1894 C C . ALA A 1 246 ? 6.265 -30.819 -7.741 1.00 47.38 246 ALA A C 1
ATOM 1896 O O . ALA A 1 246 ? 5.826 -30.322 -6.707 1.00 47.38 246 ALA A O 1
ATOM 1897 N N . PHE A 1 247 ? 7.348 -30.321 -8.346 1.00 38.84 247 PHE A N 1
ATOM 1898 C CA . PHE A 1 247 ? 8.078 -29.138 -7.879 1.00 38.84 247 PHE A CA 1
ATOM 1899 C C . PHE A 1 247 ? 7.307 -27.819 -8.077 1.00 38.84 247 PHE A C 1
ATOM 1901 O O . PHE A 1 247 ? 7.318 -26.961 -7.198 1.00 38.84 247 PHE A O 1
ATOM 1908 N N . GLY A 1 248 ? 6.581 -27.682 -9.191 1.00 44.53 248 GLY A N 1
ATOM 1909 C CA . GLY A 1 248 ? 5.686 -26.556 -9.453 1.00 44.53 248 GLY A CA 1
ATOM 1910 C C . GLY A 1 248 ? 4.536 -26.520 -8.452 1.00 44.53 248 GLY A C 1
ATOM 1911 O O . GLY A 1 248 ? 4.303 -25.484 -7.845 1.00 44.53 248 GLY A O 1
ATOM 1912 N N . GLN A 1 249 ? 3.890 -27.659 -8.177 1.00 52.94 249 GLN A N 1
ATOM 1913 C CA . GLN A 1 249 ? 2.849 -27.745 -7.140 1.00 52.94 249 GLN A CA 1
ATOM 1914 C C . GLN A 1 249 ? 3.366 -27.395 -5.735 1.00 52.94 249 GLN A C 1
ATOM 1916 O O . GLN A 1 249 ? 2.659 -26.743 -4.969 1.00 52.94 249 GLN A O 1
ATOM 1921 N N . GLN A 1 250 ? 4.595 -27.793 -5.393 1.00 50.50 250 GLN A N 1
ATOM 1922 C CA . GLN A 1 250 ? 5.220 -27.455 -4.110 1.00 50.50 250 GLN A CA 1
ATOM 1923 C C . GLN A 1 250 ? 5.482 -25.943 -3.995 1.00 50.50 250 GLN A C 1
ATOM 1925 O O . GLN A 1 250 ? 5.083 -25.330 -3.006 1.00 50.50 250 GLN A O 1
ATOM 1930 N N . LEU A 1 251 ? 6.075 -25.330 -5.028 1.00 54.59 251 LEU A N 1
ATOM 1931 C CA . LEU A 1 251 ? 6.272 -23.877 -5.110 1.00 54.59 251 LEU A CA 1
ATOM 1932 C C . LEU A 1 251 ? 4.940 -23.121 -5.071 1.00 54.59 251 LEU A C 1
ATOM 1934 O O . LEU A 1 251 ? 4.823 -22.135 -4.354 1.00 54.59 251 LEU A O 1
ATOM 1938 N N . TRP A 1 252 ? 3.911 -23.619 -5.756 1.00 55.34 252 TRP A N 1
ATOM 1939 C CA . TRP A 1 252 ? 2.564 -23.045 -5.745 1.00 55.34 252 TRP A CA 1
ATOM 1940 C C . TRP A 1 252 ? 1.900 -23.108 -4.368 1.00 55.34 252 TRP A C 1
ATOM 1942 O O . TRP A 1 252 ? 1.257 -22.145 -3.955 1.00 55.34 252 TRP A O 1
ATOM 1952 N N . ARG A 1 253 ? 2.096 -24.191 -3.603 1.00 60.16 253 ARG A N 1
ATOM 1953 C CA . ARG A 1 253 ? 1.648 -24.262 -2.201 1.00 60.16 253 ARG A CA 1
ATOM 1954 C C . ARG A 1 253 ? 2.409 -23.281 -1.316 1.00 60.16 253 ARG A C 1
ATOM 1956 O O . ARG A 1 253 ? 1.793 -22.671 -0.447 1.00 60.16 253 ARG A O 1
ATOM 1963 N N . SER A 1 254 ? 3.704 -23.086 -1.556 1.00 61.97 254 SER A N 1
ATOM 1964 C CA . SER A 1 254 ? 4.509 -22.084 -0.850 1.00 61.97 254 SER A CA 1
ATOM 1965 C C . SER A 1 254 ? 4.101 -20.652 -1.199 1.00 61.97 254 SER A C 1
ATOM 1967 O O . SER A 1 254 ? 4.031 -19.827 -0.297 1.00 61.97 254 SER A O 1
ATOM 1969 N N . VAL A 1 255 ? 3.754 -20.360 -2.457 1.00 63.94 255 VAL A N 1
ATOM 1970 C CA . VAL A 1 255 ? 3.224 -19.054 -2.890 1.00 63.94 255 VAL A CA 1
ATOM 1971 C C . VAL A 1 255 ? 1.817 -18.820 -2.333 1.00 63.94 255 VAL A C 1
ATOM 1973 O O . VAL A 1 255 ? 1.552 -17.738 -1.821 1.00 63.94 255 VAL A O 1
ATOM 1976 N N . LYS A 1 256 ? 0.935 -19.832 -2.329 1.00 57.19 256 LYS A N 1
ATOM 1977 C CA . LYS A 1 256 ? -0.398 -19.755 -1.695 1.00 57.19 256 LYS A CA 1
ATOM 1978 C C . LYS A 1 256 ? -0.287 -19.543 -0.181 1.00 57.19 256 LYS A C 1
ATOM 1980 O O . LYS A 1 256 ? -1.031 -18.746 0.382 1.00 57.19 256 LYS A O 1
ATOM 1985 N N . TRP A 1 257 ? 0.657 -20.217 0.478 1.00 69.75 257 TRP A N 1
ATOM 1986 C CA . TRP A 1 257 ? 0.964 -19.992 1.891 1.00 69.75 257 TRP A CA 1
ATOM 1987 C C . TRP A 1 257 ? 1.559 -18.605 2.135 1.00 69.75 257 TRP A C 1
ATOM 1989 O O . TRP A 1 257 ? 1.139 -17.950 3.075 1.00 69.75 257 TRP A O 1
ATOM 1999 N N . ALA A 1 258 ? 2.475 -18.129 1.288 1.00 61.12 258 ALA A N 1
ATOM 2000 C CA . ALA A 1 258 ? 3.089 -16.811 1.424 1.00 61.12 258 ALA A CA 1
ATOM 2001 C C . ALA A 1 258 ? 2.084 -15.679 1.169 1.00 61.12 258 ALA A C 1
ATOM 2003 O O . ALA A 1 258 ? 2.082 -14.699 1.903 1.00 61.12 258 ALA A O 1
ATOM 2004 N N . GLY A 1 259 ? 1.186 -15.839 0.192 1.00 59.19 259 GLY A N 1
ATOM 2005 C CA . GLY A 1 259 ? 0.055 -14.940 -0.035 1.00 59.19 259 GLY A CA 1
ATOM 2006 C C . GLY A 1 259 ? -0.898 -14.918 1.159 1.00 59.19 259 GLY A C 1
ATOM 2007 O O . GLY A 1 259 ? -1.224 -13.842 1.650 1.00 59.19 259 GLY A O 1
ATOM 2008 N N . ARG A 1 260 ? -1.254 -16.091 1.713 1.00 58.06 260 ARG A N 1
ATOM 2009 C CA . ARG A 1 260 ? -2.027 -16.170 2.964 1.00 58.06 260 ARG A CA 1
ATOM 2010 C C . ARG A 1 260 ? -1.281 -15.512 4.129 1.00 58.06 260 ARG A C 1
ATOM 2012 O O . ARG A 1 260 ? -1.864 -14.696 4.825 1.00 58.06 260 ARG A O 1
ATOM 2019 N N . ALA A 1 261 ? 0.006 -15.792 4.319 1.00 57.94 261 ALA A N 1
ATOM 2020 C CA . ALA A 1 261 ? 0.839 -15.219 5.379 1.00 57.94 261 ALA A CA 1
ATOM 2021 C C . ALA A 1 261 ? 1.006 -13.694 5.258 1.00 57.94 261 ALA A C 1
ATOM 2023 O O . ALA A 1 261 ? 1.125 -13.010 6.271 1.00 57.94 261 ALA A O 1
ATOM 2024 N N . LEU A 1 262 ? 0.981 -13.151 4.038 1.00 57.41 262 LEU A N 1
ATOM 2025 C CA . LEU A 1 262 ? 1.014 -11.710 3.790 1.00 57.41 262 LEU A CA 1
ATOM 2026 C C . LEU A 1 262 ? -0.342 -11.025 3.990 1.00 57.41 262 LEU A C 1
ATOM 2028 O O . LEU A 1 262 ? -0.345 -9.848 4.355 1.00 57.41 262 LEU A O 1
ATOM 2032 N N . ASP A 1 263 ? -1.453 -11.747 3.820 1.00 50.44 263 ASP A N 1
ATOM 2033 C CA . ASP A 1 263 ? -2.810 -11.275 4.133 1.00 50.44 263 ASP A CA 1
ATOM 2034 C C . ASP A 1 263 ? -3.151 -11.412 5.636 1.00 50.44 263 ASP A C 1
ATOM 2036 O O . ASP A 1 263 ? -3.846 -10.566 6.205 1.00 50.44 263 ASP A O 1
ATOM 2040 N N . PHE A 1 264 ? -2.547 -12.381 6.342 1.00 48.28 264 PHE A N 1
ATOM 2041 C CA . PHE A 1 264 ? -2.673 -12.546 7.801 1.00 48.28 264 PHE A CA 1
ATOM 2042 C C . PHE A 1 264 ? -2.186 -11.321 8.603 1.00 48.28 264 PHE A C 1
ATOM 2044 O O . PHE A 1 264 ? -2.638 -11.098 9.724 1.00 48.28 264 PHE A O 1
ATOM 2051 N N . GLY A 1 265 ? -1.331 -10.466 8.028 1.00 42.84 265 GLY A N 1
ATOM 2052 C CA . GLY A 1 265 ? -0.801 -9.275 8.703 1.00 42.84 265 GLY A CA 1
ATOM 2053 C C . GLY A 1 265 ? -1.728 -8.050 8.751 1.00 42.84 265 GLY A C 1
ATOM 2054 O O . GLY A 1 265 ? -1.372 -7.063 9.398 1.00 42.84 265 GLY A O 1
ATOM 2055 N N . ALA A 1 266 ? -2.883 -8.056 8.070 1.00 46.34 266 ALA A N 1
ATOM 2056 C CA . ALA A 1 266 ? -3.650 -6.823 7.833 1.00 46.34 266 ALA A CA 1
ATOM 2057 C C . ALA A 1 266 ? -5.091 -6.788 8.373 1.00 46.34 266 ALA A C 1
ATOM 2059 O O . ALA A 1 266 ? -5.706 -5.723 8.300 1.00 46.34 266 ALA A O 1
ATOM 2060 N N . GLY A 1 267 ? -5.644 -7.864 8.949 1.00 42.53 267 GLY A N 1
ATOM 2061 C CA . GLY A 1 267 ? -7.024 -7.771 9.454 1.00 42.53 267 GLY A CA 1
ATOM 2062 C C . GLY A 1 267 ? -7.642 -8.979 10.151 1.00 42.53 267 GLY A C 1
ATOM 2063 O O . GLY A 1 267 ? -8.537 -8.772 10.966 1.00 42.53 267 GLY A O 1
ATOM 2064 N N . GLN A 1 268 ? -7.170 -10.209 9.921 1.00 41.47 268 GLN A N 1
ATOM 2065 C CA . GLN A 1 268 ? -7.822 -11.382 10.526 1.00 41.47 268 GLN A CA 1
ATOM 2066 C C . GLN A 1 268 ? -7.605 -11.495 12.048 1.00 41.47 268 GLN A C 1
ATOM 2068 O O . GLN A 1 268 ? -8.486 -11.960 12.769 1.00 41.47 268 GLN A O 1
ATOM 2073 N N . GLU A 1 269 ? -6.498 -10.972 12.583 1.00 43.50 269 GLU A N 1
ATOM 2074 C CA . GLU A 1 269 ? -6.213 -11.025 14.029 1.00 43.50 269 GLU A CA 1
ATOM 2075 C C . GLU A 1 269 ? -6.953 -9.966 14.871 1.00 43.50 269 GLU A C 1
ATOM 2077 O O . GLU A 1 269 ? -6.728 -9.850 16.077 1.00 43.50 269 GLU A O 1
ATOM 2082 N N . ARG A 1 270 ? -7.862 -9.182 14.274 1.00 51.56 270 ARG A N 1
ATOM 2083 C CA . ARG A 1 270 ? -8.714 -8.241 15.029 1.00 51.56 270 ARG A CA 1
ATOM 2084 C C . ARG A 1 270 ? -10.110 -8.793 15.334 1.00 51.56 270 ARG A C 1
ATOM 2086 O O . ARG A 1 270 ? -10.769 -8.230 16.202 1.00 51.56 270 ARG A O 1
ATOM 2093 N N . GLY A 1 271 ? -10.505 -9.902 14.699 1.00 42.25 271 GLY A N 1
ATOM 2094 C CA . GLY A 1 271 ? -11.717 -10.669 15.022 1.00 42.25 271 GLY A CA 1
ATOM 2095 C C . GLY A 1 271 ? -11.460 -11.860 15.953 1.00 42.25 271 GLY A C 1
ATOM 2096 O O . GLY A 1 271 ? -12.274 -12.150 16.812 1.00 42.25 271 GLY A O 1
ATOM 2097 N N . ALA A 1 272 ? -10.285 -12.495 15.909 1.00 38.94 272 ALA A N 1
ATOM 2098 C CA . ALA A 1 272 ? -10.028 -13.687 16.735 1.00 38.94 272 ALA A CA 1
ATOM 2099 C C . ALA A 1 272 ? -10.049 -13.425 18.260 1.00 38.94 272 ALA A C 1
ATOM 2101 O O . ALA A 1 272 ? -10.257 -14.343 19.051 1.00 38.94 272 ALA A O 1
ATOM 2102 N N . ARG A 1 273 ? -9.899 -12.165 18.700 1.00 41.88 273 ARG A N 1
ATOM 2103 C CA . ARG A 1 273 ? -10.092 -11.802 20.114 1.00 41.88 273 ARG A CA 1
ATOM 2104 C C . ARG A 1 273 ? -11.557 -11.694 20.539 1.00 41.88 273 ARG A C 1
ATOM 2106 O O . ARG A 1 273 ? -11.783 -11.753 21.740 1.00 41.88 273 ARG A O 1
ATOM 2113 N N . SER A 1 274 ? -12.533 -11.561 19.632 1.00 43.78 274 SER A N 1
ATOM 2114 C CA . SER A 1 274 ? -13.952 -11.703 20.005 1.00 43.78 274 SER A CA 1
ATOM 2115 C C . SER A 1 274 ? -14.322 -13.167 20.205 1.00 43.78 274 SER A C 1
ATOM 2117 O O . SER A 1 274 ? -15.108 -13.471 21.094 1.00 43.78 274 SER A O 1
ATOM 2119 N N . ASP A 1 275 ? -13.701 -14.084 19.465 1.00 46.97 275 ASP A N 1
ATOM 2120 C CA . ASP A 1 275 ? -13.921 -15.522 19.647 1.00 46.97 275 ASP A CA 1
ATOM 2121 C C . ASP A 1 275 ? -13.280 -16.013 20.945 1.00 46.97 275 ASP A C 1
ATOM 2123 O O . ASP A 1 275 ? -13.885 -16.774 21.695 1.00 46.97 275 ASP A O 1
ATOM 2127 N N . GLU A 1 276 ? -12.081 -15.523 21.273 1.00 43.41 276 GLU A N 1
ATOM 2128 C CA . GLU A 1 276 ? -11.441 -15.817 22.558 1.00 43.41 276 GLU A CA 1
ATOM 2129 C C . GLU A 1 276 ? -12.136 -15.111 23.729 1.00 43.41 276 GLU A C 1
ATOM 2131 O O . GLU A 1 276 ? -12.333 -15.734 24.772 1.00 43.41 276 GLU A O 1
ATOM 2136 N N . ALA A 1 277 ? -12.564 -13.851 23.574 1.00 47.97 277 ALA A N 1
ATOM 2137 C CA . ALA A 1 277 ? -13.334 -13.152 24.605 1.00 47.97 277 ALA A CA 1
ATOM 2138 C C . ALA A 1 277 ? -14.697 -13.821 24.839 1.00 47.97 277 ALA A C 1
ATOM 2140 O O . ALA A 1 277 ? -15.042 -14.075 25.988 1.00 47.97 277 ALA A O 1
ATOM 2141 N N . SER A 1 278 ? -15.409 -14.215 23.779 1.00 52.88 278 SER A N 1
ATOM 2142 C CA . SER A 1 278 ? -16.683 -14.940 23.884 1.00 52.88 278 SER A CA 1
ATOM 2143 C C . SER A 1 278 ? -16.505 -16.384 24.367 1.00 52.88 278 SER A C 1
ATOM 2145 O O . SER A 1 278 ? -17.391 -16.927 25.026 1.00 52.88 278 SER A O 1
ATOM 2147 N N . ALA A 1 279 ? -15.360 -17.026 24.110 1.00 57.72 279 ALA A N 1
ATOM 2148 C CA . ALA A 1 279 ? -15.029 -18.336 24.672 1.00 57.72 279 ALA A CA 1
ATOM 2149 C C . ALA A 1 279 ? -14.707 -18.255 26.171 1.00 57.72 279 ALA A C 1
ATOM 2151 O O . ALA A 1 279 ? -15.122 -19.134 26.930 1.00 57.72 279 ALA A O 1
ATOM 2152 N N . VAL A 1 280 ? -14.002 -17.206 26.604 1.00 59.25 280 VAL A N 1
ATOM 2153 C CA . VAL A 1 280 ? -13.734 -16.924 28.022 1.00 59.25 280 VAL A CA 1
ATOM 2154 C C . VAL A 1 280 ? -15.026 -16.541 28.745 1.00 59.25 280 VAL A C 1
ATOM 2156 O O . VAL A 1 280 ? -15.265 -17.023 29.849 1.00 59.25 280 VAL A O 1
ATOM 2159 N N . GLU A 1 281 ? -15.904 -15.772 28.105 1.00 62.09 281 GLU A N 1
ATOM 2160 C CA . GLU A 1 281 ? -17.223 -15.414 28.631 1.00 62.09 281 GLU A CA 1
ATOM 2161 C C . GLU A 1 281 ? -18.142 -16.640 28.748 1.00 62.09 281 GLU A C 1
ATOM 2163 O O . GLU A 1 281 ? -18.673 -16.907 29.824 1.00 62.09 281 GLU A O 1
ATOM 2168 N N . LYS A 1 282 ? -18.197 -17.508 27.726 1.00 68.06 282 LYS A N 1
ATOM 2169 C CA . LYS A 1 282 ? -18.901 -18.808 27.791 1.00 68.06 282 LYS A CA 1
ATOM 2170 C C . LYS A 1 282 ? -18.305 -19.759 28.836 1.00 68.06 282 LYS A C 1
ATOM 2172 O O . LYS A 1 282 ? -19.014 -20.613 29.372 1.00 68.06 282 LYS A O 1
ATOM 2177 N N . ALA A 1 283 ? -17.005 -19.672 29.120 1.00 69.06 283 ALA A N 1
ATOM 2178 C CA . ALA A 1 283 ? -16.376 -20.442 30.194 1.00 69.06 283 ALA A CA 1
ATOM 2179 C C . ALA A 1 283 ? -16.751 -19.886 31.580 1.00 69.06 283 ALA A C 1
ATOM 2181 O O . ALA A 1 283 ? -16.989 -20.658 32.515 1.00 69.06 283 ALA A O 1
ATOM 2182 N N . LEU A 1 284 ? -16.873 -18.563 31.700 1.00 67.88 284 LEU A N 1
ATOM 2183 C CA . LEU A 1 284 ? -17.311 -17.894 32.919 1.00 67.88 284 LEU A CA 1
ATOM 2184 C C . LEU A 1 284 ? -18.792 -18.183 33.215 1.00 67.88 284 LEU A C 1
ATOM 2186 O O . LEU A 1 284 ? -19.120 -18.577 34.329 1.00 67.88 284 LEU A O 1
ATOM 2190 N N . GLU A 1 285 ? -19.678 -18.134 32.219 1.00 70.25 285 GLU A N 1
ATOM 2191 C CA . GLU A 1 285 ? -21.096 -18.492 32.392 1.00 70.25 285 GLU A CA 1
ATOM 2192 C C . GLU A 1 285 ? -21.298 -19.946 32.842 1.00 70.25 285 GLU A C 1
ATOM 2194 O O . GLU A 1 285 ? -22.138 -20.227 33.698 1.00 70.25 285 GLU A O 1
ATOM 2199 N N . ARG A 1 286 ? -20.499 -20.887 32.319 1.00 75.50 286 ARG A N 1
ATOM 2200 C CA . ARG A 1 286 ? -20.561 -22.301 32.732 1.00 75.50 286 ARG A CA 1
ATOM 2201 C C . ARG A 1 286 ? -20.111 -22.512 34.167 1.00 75.50 286 ARG A C 1
ATOM 2203 O O . ARG A 1 286 ? -20.694 -23.332 34.870 1.00 75.50 286 ARG A O 1
ATOM 2210 N N . THR A 1 287 ? -19.075 -21.797 34.594 1.00 76.62 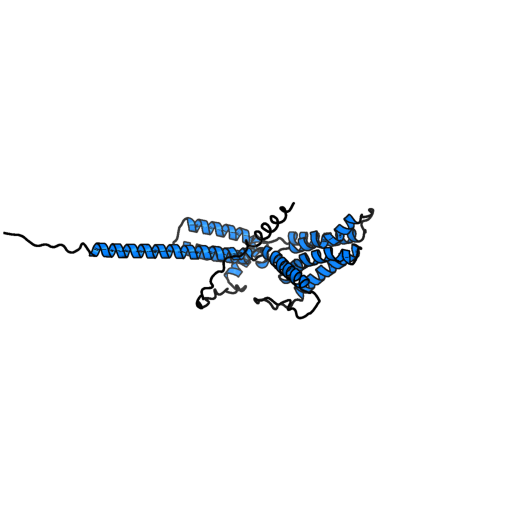287 THR A N 1
ATOM 2211 C CA . THR A 1 287 ? -18.576 -21.889 35.972 1.00 76.62 287 THR A CA 1
ATOM 2212 C C . THR A 1 287 ? -19.534 -21.225 36.957 1.00 76.62 287 THR A C 1
ATOM 2214 O O . THR A 1 287 ? -19.749 -21.767 38.038 1.00 76.62 287 THR A O 1
ATOM 2217 N N . VAL A 1 288 ? -20.180 -20.122 36.568 1.00 76.06 288 VAL A N 1
ATOM 2218 C CA . VAL A 1 288 ? -21.240 -19.478 37.357 1.00 76.06 288 VAL A CA 1
ATOM 2219 C C . VAL A 1 288 ? -22.492 -20.357 37.435 1.00 76.06 288 VAL A C 1
ATOM 2221 O O . VAL A 1 288 ? -22.992 -20.558 38.537 1.00 76.06 288 VAL A O 1
ATOM 2224 N N . SER A 1 289 ? -22.948 -20.961 36.328 1.00 73.50 289 SER A N 1
ATOM 2225 C CA . SER A 1 289 ? -24.077 -21.912 36.348 1.00 73.50 289 SER A CA 1
ATOM 2226 C C . SER A 1 289 ? -23.776 -23.155 37.180 1.00 73.50 289 SER A C 1
ATOM 2228 O O . SER A 1 289 ? -24.588 -23.528 38.013 1.00 73.50 289 SER A O 1
ATOM 2230 N N . GLN A 1 290 ? -22.589 -23.759 37.044 1.00 75.75 290 GLN A N 1
ATOM 2231 C CA . GLN A 1 290 ? -22.209 -24.907 37.880 1.00 75.75 290 GLN A CA 1
ATOM 2232 C C . GLN A 1 290 ? -22.127 -24.554 39.364 1.00 75.75 290 GLN A C 1
ATOM 2234 O O . GLN A 1 290 ? -22.403 -25.397 40.214 1.00 75.75 290 GLN A O 1
ATOM 2239 N N . LYS A 1 291 ? -21.710 -23.327 39.692 1.00 78.50 291 LYS A N 1
ATOM 2240 C CA . LYS A 1 291 ? -21.679 -22.862 41.077 1.00 78.50 291 LYS A CA 1
ATOM 2241 C C . LYS A 1 291 ? -23.092 -22.600 41.601 1.00 78.50 291 LYS A C 1
ATOM 2243 O O . LYS A 1 291 ? -23.366 -22.970 42.731 1.00 78.50 291 LYS A O 1
ATOM 2248 N N . ALA A 1 292 ? -23.980 -22.035 40.784 1.00 74.19 292 ALA A N 1
ATOM 2249 C CA . ALA A 1 292 ? -25.386 -21.840 41.131 1.00 74.19 292 ALA A CA 1
ATOM 2250 C C . ALA A 1 292 ? -26.130 -23.175 41.316 1.00 74.19 292 ALA A C 1
ATOM 2252 O O . ALA A 1 292 ? -26.862 -23.321 42.285 1.00 74.19 292 ALA A O 1
ATOM 2253 N N . GLU A 1 293 ? -25.886 -24.170 40.457 1.00 71.94 293 GLU A N 1
ATOM 2254 C CA . GLU A 1 293 ? -26.446 -25.524 40.600 1.00 71.94 293 GLU A CA 1
ATOM 2255 C C . GLU A 1 293 ? -25.904 -26.250 41.838 1.00 71.94 293 GLU A C 1
ATOM 2257 O O . GLU A 1 293 ? -26.653 -26.955 42.501 1.00 71.94 293 GLU A O 1
ATOM 2262 N N . ARG A 1 294 ? -24.621 -26.068 42.186 1.00 68.88 294 ARG A N 1
ATOM 2263 C CA . ARG A 1 294 ? -24.058 -26.628 43.426 1.00 68.88 294 ARG A CA 1
ATOM 2264 C C . ARG A 1 294 ? -24.642 -25.989 44.678 1.00 68.88 294 ARG A C 1
ATOM 2266 O O . ARG A 1 294 ? -24.895 -26.709 45.629 1.00 68.88 294 ARG A O 1
ATOM 2273 N N . VAL A 1 295 ? -24.855 -24.674 44.664 1.00 70.31 295 VAL A N 1
ATOM 2274 C CA . VAL A 1 295 ? -25.490 -23.965 45.784 1.00 70.31 295 VAL A CA 1
ATOM 2275 C C . VAL A 1 295 ? -26.955 -24.386 45.915 1.00 70.31 295 VAL A C 1
ATOM 2277 O O . VAL A 1 295 ? -27.392 -24.683 47.015 1.00 70.31 295 VAL A O 1
ATOM 2280 N N . ALA A 1 296 ? -27.681 -24.527 44.801 1.00 66.44 296 ALA A N 1
ATOM 2281 C CA . ALA A 1 296 ? -29.046 -25.054 44.822 1.00 66.44 296 ALA A CA 1
ATOM 2282 C C . ALA A 1 296 ? -29.112 -26.508 45.333 1.00 66.44 296 ALA A C 1
ATOM 2284 O O . ALA A 1 296 ? -30.033 -26.855 46.059 1.00 66.44 296 ALA A O 1
ATOM 2285 N N . ALA A 1 297 ? -28.121 -27.344 45.002 1.00 66.19 297 ALA A N 1
ATOM 2286 C CA . ALA A 1 297 ? -28.035 -28.712 45.514 1.00 66.19 297 ALA A CA 1
ATOM 2287 C C . ALA A 1 297 ? -27.646 -28.782 47.006 1.00 66.19 297 ALA A C 1
ATOM 2289 O O . ALA A 1 297 ? -28.123 -29.668 47.706 1.00 66.19 297 ALA A O 1
ATOM 2290 N N . GLU A 1 298 ? -26.810 -27.859 47.500 1.00 61.72 298 GLU A N 1
ATOM 2291 C CA . GLU A 1 298 ? -26.508 -27.728 48.937 1.00 61.72 298 GLU A CA 1
ATOM 2292 C C . GLU A 1 298 ? -27.722 -27.218 49.731 1.00 61.72 298 GLU A C 1
ATOM 2294 O O . GLU A 1 298 ? -27.941 -27.668 50.854 1.00 61.72 298 GLU A O 1
ATOM 2299 N N . ASP A 1 299 ? -28.538 -26.332 49.151 1.00 57.31 299 ASP A N 1
ATOM 2300 C CA . ASP A 1 299 ? -29.777 -25.849 49.776 1.00 57.31 299 ASP A CA 1
ATOM 2301 C C . ASP A 1 299 ? -30.860 -26.950 49.842 1.00 57.31 299 ASP A C 1
ATOM 2303 O O . ASP A 1 299 ? -31.611 -27.015 50.819 1.00 57.31 299 ASP A O 1
ATOM 2307 N N . ASP A 1 300 ? -30.906 -27.856 48.857 1.00 56.19 300 ASP A N 1
ATOM 2308 C CA . ASP A 1 300 ? -31.785 -29.036 48.873 1.00 56.19 300 ASP A CA 1
ATOM 2309 C C . ASP A 1 300 ? -31.299 -30.112 49.873 1.00 56.19 300 ASP A C 1
ATOM 2311 O O . ASP A 1 300 ? -32.116 -30.675 50.604 1.00 56.19 300 ASP A O 1
ATOM 2315 N N . GLU A 1 301 ? -29.983 -30.354 49.999 1.00 54.75 301 GLU A N 1
ATOM 2316 C CA . GLU A 1 301 ? -29.430 -31.253 51.036 1.00 54.75 301 GLU A CA 1
ATOM 2317 C C . GLU A 1 301 ? -29.629 -30.694 52.459 1.00 54.75 301 GLU A C 1
ATOM 2319 O O . GLU A 1 301 ? -29.951 -31.447 53.382 1.00 54.75 301 GLU A O 1
ATOM 2324 N N . ALA A 1 302 ? -29.532 -29.373 52.647 1.00 49.69 302 ALA A N 1
ATOM 2325 C CA . ALA A 1 302 ? -29.834 -28.726 53.926 1.00 49.69 302 ALA A CA 1
ATOM 2326 C C . ALA A 1 302 ? -31.340 -28.751 54.268 1.00 49.69 302 ALA A C 1
ATOM 2328 O O . ALA A 1 302 ? -31.712 -28.745 55.443 1.00 49.69 302 ALA A O 1
ATOM 2329 N N . GLY A 1 303 ? -32.216 -28.811 53.260 1.00 47.78 303 GLY A N 1
ATOM 2330 C CA . GLY A 1 303 ? -33.658 -29.000 53.436 1.00 47.78 303 GLY A CA 1
ATOM 2331 C C . GLY A 1 303 ? -34.046 -30.421 53.862 1.00 47.78 303 GLY A C 1
ATOM 2332 O O . GLY A 1 303 ? -35.037 -30.597 54.576 1.00 47.78 303 GLY A O 1
ATOM 2333 N N . GLU A 1 304 ? -33.254 -31.427 53.484 1.00 45.09 304 GLU A N 1
ATOM 2334 C CA . GLU A 1 304 ? -33.511 -32.831 53.823 1.00 45.09 304 GLU A CA 1
ATOM 2335 C C . GLU A 1 304 ? -32.945 -33.225 55.203 1.00 45.09 304 GLU A C 1
ATOM 2337 O O . GLU A 1 304 ? -33.544 -34.049 55.897 1.00 45.09 304 GLU A O 1
ATOM 2342 N N . GLU A 1 305 ? -31.888 -32.557 55.690 1.00 43.16 305 GLU A N 1
ATOM 2343 C CA . GLU A 1 305 ? -31.406 -32.725 57.075 1.00 43.16 305 GLU A CA 1
ATOM 2344 C C . GLU A 1 305 ? -32.351 -32.109 58.127 1.00 43.16 305 GLU A C 1
ATOM 2346 O O . GLU A 1 305 ? -32.499 -32.654 59.222 1.00 43.16 305 GLU A O 1
ATOM 2351 N N . VAL A 1 306 ? -33.069 -31.024 57.805 1.00 44.75 306 VAL A N 1
ATOM 2352 C CA . VAL A 1 306 ? -34.027 -30.394 58.742 1.00 44.75 306 VAL A CA 1
ATOM 2353 C C . VAL A 1 306 ? -35.356 -31.166 58.827 1.00 44.75 306 VAL A C 1
ATOM 2355 O O . VAL A 1 306 ? -36.071 -31.064 59.825 1.00 44.75 306 VAL A O 1
ATOM 2358 N N . ALA A 1 307 ? -35.682 -32.002 57.835 1.00 43.41 307 ALA A N 1
ATOM 2359 C CA . ALA A 1 307 ? -36.869 -32.862 57.866 1.00 43.41 307 ALA A CA 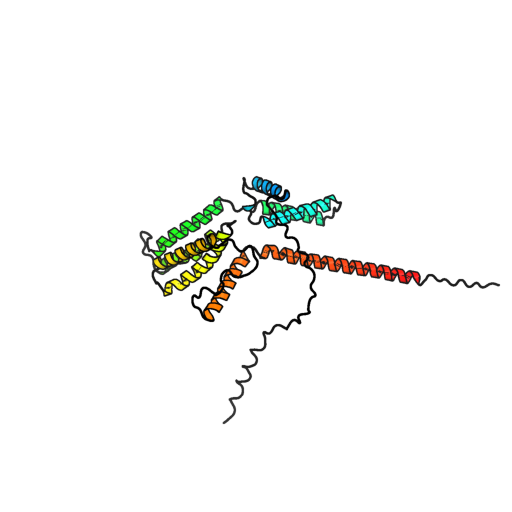1
ATOM 2360 C C . ALA A 1 307 ? -36.678 -34.156 58.690 1.00 43.41 307 ALA A C 1
ATOM 2362 O O . ALA A 1 307 ? -37.667 -34.810 59.029 1.00 43.41 307 ALA A O 1
ATOM 2363 N N . ALA A 1 308 ? -35.438 -34.519 59.046 1.00 44.09 308 ALA A N 1
ATOM 2364 C CA . ALA A 1 308 ? -35.123 -35.762 59.756 1.00 44.09 308 ALA A CA 1
ATOM 2365 C C . ALA A 1 308 ? -35.071 -35.641 61.297 1.00 44.09 308 ALA A C 1
ATOM 2367 O O . ALA A 1 308 ? -35.115 -36.668 61.971 1.00 44.09 308 ALA A O 1
ATOM 2368 N N . ASP A 1 309 ? -35.046 -34.430 61.873 1.00 43.12 309 ASP A N 1
ATOM 2369 C CA . ASP A 1 309 ? -34.997 -34.213 63.341 1.00 43.12 309 ASP A CA 1
ATOM 2370 C C . ASP A 1 309 ? -36.361 -33.809 63.955 1.00 43.12 309 ASP A C 1
ATOM 2372 O O . ASP A 1 309 ? -36.483 -33.363 65.095 1.00 43.12 309 ASP A O 1
ATOM 2376 N N . GLY A 1 310 ? -37.441 -33.963 63.185 1.00 43.72 310 GLY A N 1
ATOM 2377 C CA . GLY A 1 310 ? -38.792 -33.522 63.537 1.00 43.72 310 GLY A CA 1
ATOM 2378 C C . GLY A 1 310 ? -39.740 -34.615 64.039 1.00 43.72 310 GLY A C 1
ATOM 2379 O O . GLY A 1 310 ? -40.930 -34.536 63.750 1.00 43.72 310 GLY A O 1
ATOM 2380 N N . SER A 1 311 ? -39.278 -35.643 64.760 1.00 41.66 311 SER A N 1
ATOM 2381 C CA . SER A 1 311 ? -40.183 -36.599 65.426 1.00 41.66 311 SER A CA 1
ATOM 2382 C C . SER A 1 311 ? -39.811 -36.802 66.893 1.00 41.66 311 SER A C 1
ATOM 2384 O O . SER A 1 311 ? -39.222 -37.808 67.286 1.00 41.66 311 SER A O 1
ATOM 2386 N N . GLY A 1 312 ? -40.180 -35.820 67.717 1.00 39.62 312 GLY A N 1
ATOM 2387 C CA . GLY A 1 312 ? -40.155 -35.935 69.169 1.00 39.62 312 GLY A CA 1
ATOM 2388 C C . GLY A 1 312 ? -41.162 -36.974 69.663 1.00 39.62 312 GLY A C 1
ATOM 2389 O O . GLY A 1 312 ? -42.374 -36.777 69.581 1.00 39.62 312 GLY A O 1
ATOM 2390 N N . THR A 1 313 ? -40.661 -38.070 70.224 1.00 37.91 313 THR A N 1
ATOM 2391 C CA . THR A 1 313 ? -41.433 -38.978 71.075 1.00 37.91 313 THR A CA 1
ATOM 2392 C C . THR A 1 313 ? -41.634 -38.337 72.449 1.00 37.91 313 THR A C 1
ATOM 2394 O O . THR A 1 313 ? -40.721 -38.320 73.272 1.00 37.91 313 THR A O 1
ATOM 2397 N N . TYR A 1 314 ? -42.837 -37.820 72.705 1.00 45.38 314 TYR A N 1
ATOM 2398 C CA . TYR A 1 314 ? -43.353 -37.618 74.059 1.00 45.38 314 TYR A CA 1
ATOM 2399 C C . TYR A 1 314 ? -44.122 -38.877 74.466 1.00 45.38 314 TYR A C 1
ATOM 2401 O O . TYR A 1 314 ? -45.279 -39.045 74.086 1.00 45.38 314 TYR A O 1
ATOM 2409 N N . GLU A 1 315 ? -43.490 -39.750 75.247 1.00 39.75 315 GLU A N 1
ATOM 2410 C CA . GLU A 1 315 ? -44.187 -40.819 75.962 1.00 39.75 315 GLU A CA 1
ATOM 2411 C C . GLU A 1 315 ? -44.119 -40.512 77.462 1.00 39.75 315 GLU A C 1
ATOM 2413 O O . GLU A 1 315 ? -43.047 -40.398 78.058 1.00 39.75 315 GLU A O 1
ATOM 2418 N N . GLY A 1 316 ? -45.293 -40.229 78.027 1.00 38.59 316 GLY A N 1
ATOM 2419 C CA . GLY A 1 316 ? -45.469 -39.768 79.396 1.00 38.59 316 GLY A CA 1
ATOM 2420 C C . GLY A 1 316 ? -45.277 -40.872 80.430 1.00 38.59 316 GLY A C 1
ATOM 2421 O O . GLY A 1 316 ? -45.616 -42.031 80.203 1.00 38.59 316 GLY A O 1
ATOM 2422 N N . TYR A 1 317 ? -44.799 -40.469 81.606 1.00 35.78 317 TYR A N 1
ATOM 2423 C CA . TYR A 1 317 ? -44.772 -41.301 82.802 1.00 35.78 317 TYR A CA 1
ATOM 2424 C C . TYR A 1 317 ? -45.323 -40.512 83.995 1.00 35.78 317 TYR A C 1
ATOM 2426 O O . TYR A 1 317 ? -44.704 -39.556 84.459 1.00 35.78 317 TYR A O 1
ATOM 2434 N N . ALA A 1 318 ? -46.508 -40.910 84.453 1.00 36.59 318 ALA A N 1
ATOM 2435 C CA . ALA A 1 318 ? -47.027 -40.755 85.813 1.00 36.59 318 ALA A CA 1
ATOM 2436 C C . ALA A 1 318 ? -48.260 -41.673 85.950 1.00 36.59 318 ALA A C 1
ATOM 2438 O O . ALA A 1 318 ? -48.964 -41.860 84.951 1.00 36.59 318 ALA A O 1
ATOM 2439 N N . PRO A 1 319 ? -48.590 -42.204 87.141 1.00 53.78 319 PRO A N 1
ATOM 2440 C CA . PRO A 1 319 ? -48.036 -41.908 88.467 1.00 53.78 319 PRO A CA 1
ATOM 2441 C C . PRO A 1 319 ? -47.084 -42.974 89.035 1.00 53.78 319 PRO A C 1
ATOM 2443 O O . PRO A 1 319 ? -47.126 -44.140 88.584 1.00 53.78 319 PRO A O 1
#

Sequence (319 aa):
MRRTARISALLLCAAHALVAPPARRCRPTARRADRVEEVQEVTSDDPLVQRIAAEVAEINNGASMDALLNPAKLINVERELIELRARRDAGDSSSDLLKQIEKKESVAYVEKRAVMRDWLKALFRGQAYATIGLSFLLSYDLIPFVDLDLSIRVLGFWSWWLFTVPSLRSIKPLPAPEKKALDAAFLATLVASLAAPFATKDPGAIWWVDAVVVGACYAYGYLAPESADSDDDDVFDSKTGVGGGAFGQQLWRSVKWAGRALDFGAGQERGARSDEASAVEKALERTVSQKAERVAAEDDEAGEEVAADGSGTYEGYAP

Radius of gyration: 33.08 Å; chains: 1; bounding box: 90×78×107 Å

Foldseek 3Di:
DDDDDPDVPVVVPPPPPPDDDDDDPDDPDPDDDDPPPPPPPPPCPDPLNVVLQVVLCVVQVHDGCQQFLCSPVLSVLVVVLVVLVVVVVVPPPDPVSVVSNVVSVVVNVVRSPRGDDVVNLVVLVVQLVVLLVVLLCLLVQVDPPDRHDLVSNLVSLVCLLVTNLVSNCVRPPDDQLVNQLSLQLNVQSVVLSVCVCVVDVRSNVSSVSSVVSSVVSSCCSVVVPPPDVDDDDDPPDPPPDDDDPPVVVVVVVVVVVSSVVSVVVRDPVVCVVVVVVVVVVVVVVVVVVVVVVVVVVVVVVVVVVVVVVPDDDDDDDDD

Secondary structure (DSSP, 8-state):
---SSSSTTSSSSSSSSS-------------------------TT-HHHHHHHHHHHHHTTT--GGGBS-HHHHHHHHHHHHHHHHHHHTT---HHHHHHHHHHHHHHHHHHT-BPPHHHHHHHHHHHHHHHHHHHHHHTT--TT-PPPHHHHHHHHHHIIIIIHHHHHT-SSPPHHHHHHHHHHHHHHHHHHHHHHHH---HHHHHHHHHHHHHHHHHHHHHS-S--SSS---TT-TTS-----HHHHHHHHHHHHHHHHHHTTSSGGGTHHHHHHHHHHHHHHHHHHHHHHHHHHHHHHHHHHHTSS----------